Protein AF-A0A7S0NRE9-F1 (afdb_monomer)

Sequence (349 aa):
KKAPHNAVLKALRAEALAVCGRFQNARSLCEEGRIHDEARSCAAGAALWLYTYGRVQYDAGELTSAADKFGEALQRPNAPHQCKALLKLAQRLEAARSAGNSAFKRGDWEAAVAAYSRALAVDPNHGRFNALLYCNRAAANGRRDGYLDQALGDCNVAIGLDPTYAKAYLRRAELRLRAGKRNLALDDYALAQKHDPTGPVGAEAGKRLHEQSRPAGGYGYSGGAYHGGAGPRPAGRPGGGAPARKEHSHYDVLGLAASASVEDIKKAYRKLALRHHPDKNNGSDDAQQKFVQIQRAYDVLSDAAQRRTYDLQQRSASSSARSYSGFSDEDDLFAAFYQARAASRYRRW

Foldseek 3Di:
DPDLVQLLVLLVVLLVCLVVVNLVSSLVSLVVSDDPDPDLVNLLSNLSSLQSNLVSCVLVVVLVSSLVSLVVSVVTPPHDPCSVVSNVLSVLLVVLCVQLVVCVVVLNLVSNLVSLVSSCVSDVPSLQNQLVSLQSNLVSLVSDPPSLVVSLVSLVSSCVSPVLPLSSLQSNLVSCVVVVNLVSSLVSLVSSCVSCVPDPSNVVSVVVNVVSVDPPDDDDPDDDDDDDDDDDDDDDDDDDDDDDPPDQALCVLLVHDLPDDLVSLVVSLVVLCVVLPCVVVVNPPVSVVSNVSSVVSSVQCNDPVSSVVSVVVVVVVVVPVPDDDDDDDDPPPPVVPVVVPVPPPPDDD

Secondary structure (DSSP, 8-state):
---HHHHHHHHHHHHHHHHTT-HHHHHHHHHHT------GGGHHHHHHHHHHHHHHHHHHT-HHHHHHHHHHHHTSTT--THHHHHHHHHHHHHHHHHHHHHHHHTT-HHHHHHHHHHHHHH-TT-HHHHHHHHHHHHHHHHTSTT-HHHHHHHHHHHHHH-TT-HHHHHHHHHHHHHTT-HHHHHHHHHHHHHHSSSSHHHHHHHHHHHHTTS-S---------------PPPPP----PPPP--PPPHHHHHT--TT--HHHHHHHHHHHHHHH-GGGTTT-HHHHHHHHHHHHHHHHHHSHHHHHHHHHHHHHHHHGGG--------TTTTHHHHTTTTTS--S--

Solvent-accessible surface area (backbone atoms only — not comparable to full-atom values): 19333 Å² total; per-residue (Å²): 135,85,58,71,72,57,29,50,55,30,29,54,52,17,49,56,28,34,76,70,68,38,38,70,65,16,48,52,36,38,63,79,31,62,77,84,69,86,51,77,92,39,34,50,53,45,9,49,38,29,41,42,44,15,46,43,30,41,69,68,54,41,30,68,63,14,27,52,27,20,54,57,13,65,78,31,61,79,36,60,81,60,35,65,56,50,27,53,48,27,49,52,36,46,51,24,46,52,51,13,54,52,26,47,74,70,68,37,31,66,60,13,34,53,26,28,52,52,26,46,68,71,50,77,81,43,43,60,48,40,17,53,38,29,30,59,28,16,54,27,30,52,75,40,88,92,28,54,66,59,14,48,47,26,19,51,53,12,36,73,50,29,79,63,47,26,63,28,31,40,51,40,15,56,54,26,45,76,69,68,39,50,71,66,14,43,56,24,12,53,49,7,19,70,52,23,73,86,42,71,59,8,52,50,18,48,51,51,36,54,64,73,63,55,75,95,78,72,86,78,85,77,86,80,92,78,82,88,80,93,75,86,86,81,80,88,78,84,86,81,79,78,82,75,84,78,80,74,50,55,39,60,67,57,72,45,61,95,83,58,51,63,66,52,52,54,52,37,44,55,58,49,48,71,67,29,31,49,90,81,50,83,64,40,67,69,38,48,54,50,37,53,51,44,48,56,30,44,65,41,55,66,36,74,69,50,30,50,53,50,55,50,50,56,51,47,59,68,60,52,81,77,62,88,87,87,87,89,89,76,72,80,70,67,62,69,58,65,70,68,64,78,79,74,79,89,74,87,133

Radius of gyration: 28.25 Å; Cα contacts (8 Å, |Δi|>4): 391; chains: 1; bounding box: 68×64×85 Å

Organism: NCBI:txid127549

pLDDT: mean 77.81, std 22.07, range [24.67, 97.88]

Nearest PDB structures (foldseek):
  8fgw-assembly1_D  TM=5.176E-01  e=2.613E-03  Homo sapiens
  7kdt-assembly1_A  TM=3.761E-01  e=2.300E-03  Homo sapiens
  9g8o-assembly1_B  TM=2.550E-01  e=4.361E-03  Homo sapiens
  7qds-assembly1_B  TM=3.075E-01  e=2.206E-02  Homo sapiens
  7qdz-assembly1_B  TM=2.831E-01  e=1.380E-02  Homo sapiens

InterPro domains:
  IPR001623 DnaJ domain [PF00226] (250-311)
  IPR001623 DnaJ domain [PR00625] (251-269)
  IPR001623 DnaJ domain [PR00625] (269-284)
  IPR001623 DnaJ domain [PR00625] (286-306)
  IPR001623 DnaJ domain [PS50076] (249-314)
  IPR001623 DnaJ domain [SM00271] (248-306)
  IPR001623 DnaJ domain [cd06257] (250-303)
  IPR011990 Tetratricopeptide-like helical domain superfamily [G3DSA:1.25.40.10] (1-215)
  IPR011990 Tetratricopeptide-like helical domain superfamily [SSF48452] (93-200)
  IPR018253 DnaJ domain, conserved site [PS00636] (291-310)
  IPR019734 Tetratricopeptide repeat [PS50005] (93-126)
  IPR019734 Tetratricopeptide repeat [SM00028] (7-40)
  IPR019734 Tetratricopeptide repeat [SM00028] (93-126)
  IPR019734 Tetratricopeptide repeat [SM00028] (131-165)
  IPR019734 Tetratricopeptide repeat [SM00028] (166-199)
  IPR036869 Chaperone J-domain superfamily [G3DSA:1.10.287.110] (242-330)
  IPR036869 Chaperone J-domain superfamily [SSF46565] (246-310)
  IPR052758 Steroid receptor co-chaperone [PTHR44200] (2-319)

Structure (mmCIF, N/CA/C/O backbone):
data_AF-A0A7S0NRE9-F1
#
_entry.id   AF-A0A7S0NRE9-F1
#
loop_
_atom_site.group_PDB
_atom_site.id
_atom_site.type_symbol
_atom_site.label_atom_id
_atom_site.label_alt_id
_atom_site.label_comp_id
_atom_site.label_asym_id
_atom_site.label_entity_id
_atom_site.label_seq_id
_atom_site.pdbx_PDB_ins_code
_atom_site.Cartn_x
_atom_site.Cartn_y
_atom_site.Cartn_z
_atom_site.occupancy
_atom_site.B_iso_or_equiv
_atom_site.auth_seq_id
_atom_site.auth_comp_id
_atom_site.auth_asym_id
_atom_site.auth_atom_id
_atom_site.pdbx_PDB_model_num
ATOM 1 N N . LYS A 1 1 ? 38.801 -2.754 -13.582 1.00 41.34 1 LYS A N 1
ATOM 2 C CA . LYS A 1 1 ? 37.762 -3.198 -14.546 1.00 41.34 1 LYS A CA 1
ATOM 3 C C . LYS A 1 1 ? 36.937 -4.317 -13.903 1.00 41.34 1 LYS A C 1
ATOM 5 O O . LYS A 1 1 ? 37.372 -5.459 -13.924 1.00 41.34 1 LYS A O 1
ATOM 10 N N . LYS A 1 2 ? 35.816 -4.007 -13.234 1.00 46.44 2 LYS A N 1
ATOM 11 C CA . LYS A 1 2 ? 34.889 -5.045 -12.739 1.00 46.44 2 LYS A CA 1
ATOM 12 C C . LYS A 1 2 ? 34.083 -5.537 -13.944 1.00 46.44 2 LYS A C 1
ATOM 14 O O . LYS A 1 2 ? 33.462 -4.728 -14.620 1.00 46.44 2 LYS A O 1
ATOM 19 N N . ALA A 1 3 ? 34.192 -6.823 -14.264 1.00 48.41 3 ALA A N 1
ATOM 20 C CA . ALA A 1 3 ? 33.645 -7.395 -15.490 1.00 48.41 3 ALA A CA 1
ATOM 21 C C . ALA A 1 3 ? 32.104 -7.265 -15.568 1.00 48.41 3 ALA A C 1
ATOM 23 O O . ALA A 1 3 ? 31.435 -7.423 -14.541 1.00 48.41 3 ALA A O 1
ATOM 24 N N . PRO A 1 4 ? 31.528 -7.066 -16.771 1.00 53.44 4 PRO A N 1
ATOM 25 C CA . PRO A 1 4 ? 30.078 -6.943 -16.994 1.00 53.44 4 PRO A CA 1
ATOM 26 C C . PRO A 1 4 ? 29.261 -8.147 -16.498 1.00 53.44 4 PRO A C 1
ATOM 28 O O . PRO A 1 4 ? 28.093 -8.002 -16.143 1.00 53.44 4 PRO A O 1
ATOM 31 N N . HIS A 1 5 ? 29.892 -9.319 -16.377 1.00 56.19 5 HIS A N 1
ATOM 32 C CA . HIS A 1 5 ? 29.295 -10.533 -15.813 1.00 56.19 5 HIS A CA 1
ATOM 33 C C . HIS A 1 5 ? 28.809 -10.366 -14.361 1.00 56.19 5 HIS A C 1
ATOM 35 O O . HIS A 1 5 ? 27.844 -11.006 -13.953 1.00 56.19 5 HIS A O 1
ATOM 41 N N . ASN A 1 6 ? 29.450 -9.489 -13.581 1.00 70.62 6 ASN A N 1
ATOM 42 C CA . ASN A 1 6 ? 29.088 -9.248 -12.184 1.00 70.62 6 ASN A CA 1
ATOM 43 C C . ASN A 1 6 ? 27.766 -8.462 -12.073 1.00 70.62 6 ASN A C 1
ATOM 45 O O . ASN A 1 6 ? 26.938 -8.753 -11.216 1.00 70.62 6 ASN A O 1
ATOM 49 N N . ALA A 1 7 ? 27.519 -7.521 -12.988 1.00 67.62 7 ALA A N 1
ATOM 50 C CA . ALA A 1 7 ? 26.322 -6.682 -12.960 1.00 67.62 7 ALA A CA 1
ATOM 51 C C . ALA A 1 7 ? 25.042 -7.454 -13.318 1.00 67.62 7 ALA A C 1
ATOM 53 O O . ALA A 1 7 ? 24.022 -7.279 -12.658 1.00 67.62 7 ALA A O 1
ATOM 54 N N . VAL A 1 8 ? 25.101 -8.358 -14.303 1.00 70.75 8 VAL A N 1
ATOM 55 C CA . VAL A 1 8 ? 23.954 -9.210 -14.672 1.00 70.75 8 VAL A CA 1
ATOM 56 C C . VAL A 1 8 ? 23.597 -10.179 -13.540 1.00 70.75 8 VAL A C 1
ATOM 58 O O . VAL A 1 8 ? 22.426 -10.322 -13.199 1.00 70.75 8 VAL A O 1
ATOM 61 N N . LEU A 1 9 ? 24.593 -10.796 -12.894 1.00 76.69 9 LEU A N 1
ATOM 62 C CA . LEU A 1 9 ? 24.361 -11.666 -11.733 1.00 76.69 9 LEU A CA 1
ATOM 63 C C . LEU A 1 9 ? 23.753 -10.898 -10.551 1.00 76.69 9 LEU A C 1
ATOM 65 O O . LEU A 1 9 ? 22.844 -11.399 -9.888 1.00 76.69 9 LEU A O 1
ATOM 69 N N . LYS A 1 10 ? 24.216 -9.667 -10.304 1.00 79.25 10 LYS A N 1
ATOM 70 C CA . LYS A 1 10 ? 23.629 -8.781 -9.290 1.00 79.25 10 LYS A CA 1
ATOM 71 C C . LYS A 1 10 ? 22.190 -8.391 -9.624 1.00 79.25 10 LYS A C 1
ATOM 73 O O . LYS A 1 10 ? 21.358 -8.401 -8.724 1.00 79.25 10 LYS A O 1
ATOM 78 N N . ALA A 1 11 ? 21.890 -8.112 -10.891 1.00 75.94 11 ALA A N 1
ATOM 79 C CA . ALA A 1 11 ? 20.542 -7.806 -11.364 1.00 75.94 11 ALA A CA 1
ATOM 80 C C . ALA A 1 11 ? 19.573 -8.984 -11.155 1.00 75.94 11 ALA A C 1
ATOM 82 O O . ALA A 1 11 ? 18.502 -8.800 -10.583 1.00 75.94 11 ALA A O 1
ATOM 83 N N . LEU A 1 12 ? 19.978 -10.208 -11.516 1.00 79.62 12 LEU A N 1
ATOM 84 C CA . LEU A 1 12 ? 19.183 -11.421 -11.274 1.00 79.62 12 LEU A CA 1
ATOM 85 C C . LEU A 1 12 ? 18.969 -11.682 -9.776 1.00 79.62 12 LEU A C 1
ATOM 87 O O . LEU A 1 12 ? 17.873 -12.037 -9.345 1.00 79.62 12 LEU A O 1
ATOM 91 N N . ARG A 1 13 ? 20.004 -11.466 -8.955 1.00 85.50 13 ARG A N 1
ATOM 92 C CA . ARG A 1 13 ? 19.887 -11.577 -7.495 1.00 85.50 13 ARG A CA 1
ATOM 93 C C . ARG A 1 13 ? 18.941 -10.521 -6.916 1.00 85.50 13 ARG A C 1
ATOM 95 O O . ARG A 1 13 ? 18.185 -10.832 -5.999 1.00 85.50 13 ARG A O 1
ATOM 102 N N . ALA A 1 14 ? 18.980 -9.295 -7.434 1.00 84.31 14 ALA A N 1
ATOM 103 C CA . ALA A 1 14 ? 18.071 -8.229 -7.030 1.00 84.31 14 ALA A CA 1
ATOM 104 C C . ALA A 1 14 ? 16.618 -8.559 -7.401 1.00 84.31 14 ALA A C 1
ATOM 106 O O . ALA A 1 14 ? 15.728 -8.376 -6.575 1.00 84.31 14 ALA A O 1
ATOM 107 N N . GLU A 1 15 ? 16.382 -9.125 -8.586 1.00 82.69 15 GLU A N 1
ATOM 108 C CA . GLU A 1 15 ? 15.055 -9.594 -8.994 1.00 82.69 15 GLU A CA 1
ATOM 109 C C . GLU A 1 15 ? 14.526 -10.685 -8.054 1.00 82.69 15 GLU A C 1
ATOM 111 O O . GLU A 1 15 ? 13.410 -10.571 -7.549 1.00 82.69 15 GLU A O 1
ATOM 116 N N . ALA A 1 16 ? 15.344 -11.692 -7.729 1.00 84.56 16 ALA A N 1
ATOM 117 C CA . ALA A 1 16 ? 14.961 -12.731 -6.774 1.00 84.56 16 ALA A CA 1
ATOM 118 C C . ALA A 1 16 ? 14.604 -12.148 -5.392 1.00 84.56 16 ALA A C 1
ATOM 120 O O . ALA A 1 16 ? 13.624 -12.553 -4.771 1.00 84.56 16 ALA A O 1
ATOM 121 N N . LEU A 1 17 ? 15.361 -11.154 -4.918 1.00 87.00 17 LEU A N 1
ATOM 122 C CA . LEU A 1 17 ? 15.070 -10.475 -3.653 1.00 87.00 17 LEU A CA 1
ATOM 123 C C . LEU A 1 17 ? 13.785 -9.645 -3.703 1.00 87.00 17 LEU A C 1
ATOM 125 O O . LEU A 1 17 ? 13.064 -9.616 -2.705 1.00 87.00 17 LEU A O 1
ATOM 129 N N . ALA A 1 18 ? 13.487 -8.997 -4.830 1.00 82.25 18 ALA A N 1
ATOM 130 C CA . ALA A 1 18 ? 12.241 -8.259 -5.017 1.00 82.25 18 ALA A CA 1
ATOM 131 C C . ALA A 1 18 ? 11.024 -9.192 -5.011 1.00 82.25 18 ALA A C 1
ATOM 133 O O . ALA A 1 18 ? 10.045 -8.892 -4.332 1.00 82.25 18 ALA A O 1
ATOM 134 N N . VAL A 1 19 ? 11.121 -10.365 -5.650 1.00 80.88 19 VAL A N 1
ATOM 135 C CA . VAL A 1 19 ? 10.082 -11.411 -5.575 1.00 80.88 19 VAL A CA 1
ATOM 136 C C . VAL A 1 19 ? 9.861 -11.872 -4.129 1.00 80.88 19 VAL A C 1
ATOM 138 O O . VAL A 1 19 ? 8.726 -12.095 -3.719 1.00 80.88 19 VAL A O 1
ATOM 141 N N . CYS A 1 20 ? 10.919 -11.945 -3.319 1.00 84.25 20 CYS A N 1
ATOM 142 C CA . CYS A 1 20 ? 10.821 -12.241 -1.886 1.00 84.25 20 CYS A CA 1
ATOM 143 C C . CYS A 1 20 ? 10.381 -11.043 -1.014 1.00 84.25 20 CYS A C 1
ATOM 145 O O . CYS A 1 20 ? 10.466 -11.128 0.211 1.00 84.25 20 CYS A O 1
ATOM 147 N N . GLY A 1 21 ? 9.989 -9.905 -1.597 1.00 79.50 21 GLY A N 1
ATOM 148 C CA . GLY A 1 21 ? 9.575 -8.703 -0.863 1.00 79.50 21 GLY A CA 1
ATOM 149 C C . GLY A 1 21 ? 10.714 -7.929 -0.180 1.00 79.50 21 GLY A C 1
ATOM 150 O O . GLY A 1 21 ? 10.471 -6.968 0.553 1.00 79.50 21 GLY A O 1
ATOM 151 N N . ARG A 1 22 ? 11.980 -8.300 -0.414 1.00 85.81 22 ARG A N 1
ATOM 152 C CA . ARG A 1 22 ? 13.174 -7.681 0.195 1.00 85.81 22 ARG A CA 1
ATOM 153 C C . ARG A 1 22 ? 13.704 -6.527 -0.659 1.00 85.81 22 ARG A C 1
ATOM 155 O O . ARG A 1 22 ? 14.860 -6.524 -1.081 1.00 85.81 22 ARG A O 1
ATOM 162 N N . PHE A 1 23 ? 12.860 -5.526 -0.894 1.00 83.31 23 PHE A N 1
ATOM 163 C CA . PHE A 1 23 ? 13.132 -4.436 -1.841 1.00 83.31 23 PHE A CA 1
ATOM 164 C C . PHE A 1 23 ? 14.347 -3.575 -1.488 1.00 83.31 23 PHE A C 1
ATOM 166 O O . PHE A 1 23 ? 15.078 -3.175 -2.385 1.00 83.31 23 PHE A O 1
ATOM 173 N N . GLN A 1 24 ? 14.606 -3.321 -0.201 1.00 85.06 24 GLN A N 1
ATOM 174 C CA . GLN A 1 24 ? 15.778 -2.540 0.222 1.00 85.06 24 GLN A CA 1
ATOM 175 C C . GLN A 1 24 ? 17.091 -3.239 -0.160 1.00 85.06 24 GLN A C 1
ATOM 177 O O . GLN A 1 24 ? 17.992 -2.618 -0.715 1.00 85.06 24 GLN A O 1
ATOM 182 N N . ASN A 1 25 ? 17.158 -4.557 0.041 1.00 85.81 25 ASN A N 1
ATOM 183 C CA . ASN A 1 25 ? 18.322 -5.359 -0.339 1.00 85.81 25 ASN A CA 1
ATOM 184 C C . ASN A 1 25 ? 18.436 -5.511 -1.862 1.00 85.81 25 ASN A C 1
ATOM 186 O O . ASN A 1 25 ? 19.536 -5.541 -2.406 1.00 85.81 25 ASN A O 1
ATOM 190 N N . ALA A 1 26 ? 17.302 -5.623 -2.560 1.00 86.06 26 ALA A N 1
ATOM 191 C CA . ALA A 1 26 ? 17.281 -5.633 -4.019 1.00 86.06 26 ALA A CA 1
ATOM 192 C C . ALA A 1 26 ? 17.816 -4.308 -4.585 1.00 86.06 26 ALA A C 1
ATOM 194 O O . ALA A 1 26 ? 18.659 -4.307 -5.480 1.00 86.06 26 ALA A O 1
ATOM 195 N N . ARG A 1 27 ? 17.382 -3.180 -4.012 1.00 86.44 27 ARG A N 1
ATOM 196 C CA . ARG A 1 27 ? 17.816 -1.837 -4.396 1.00 86.44 27 ARG A CA 1
ATOM 197 C C . ARG A 1 27 ? 19.308 -1.632 -4.170 1.00 86.44 27 ARG A C 1
ATOM 199 O O . ARG A 1 27 ? 19.987 -1.213 -5.104 1.00 86.44 27 ARG A O 1
ATOM 206 N N . SER A 1 28 ? 19.822 -1.953 -2.982 1.00 86.38 28 SER A N 1
ATOM 207 C CA . SER A 1 28 ? 21.252 -1.794 -2.692 1.00 86.38 28 SER A CA 1
ATOM 208 C C . SER A 1 28 ? 22.114 -2.605 -3.664 1.00 86.38 28 SER A C 1
ATOM 210 O O . SER A 1 28 ? 23.089 -2.090 -4.205 1.00 86.38 28 SER A O 1
ATOM 212 N N . LEU A 1 29 ? 21.702 -3.831 -4.003 1.00 83.50 29 LEU A N 1
ATOM 213 C CA . LEU A 1 29 ? 22.390 -4.645 -5.007 1.00 83.50 29 LEU A CA 1
ATOM 214 C C . LEU A 1 29 ? 22.324 -4.057 -6.420 1.00 83.50 29 LEU A C 1
ATOM 216 O O . LEU A 1 29 ? 23.315 -4.139 -7.152 1.00 83.50 29 LEU A O 1
ATOM 220 N N . CYS A 1 30 ? 21.194 -3.461 -6.814 1.00 83.06 30 CYS A N 1
ATOM 221 C CA . CYS A 1 30 ? 21.094 -2.727 -8.075 1.00 83.06 30 CYS A CA 1
ATOM 222 C C . CYS A 1 30 ? 22.054 -1.529 -8.096 1.00 83.06 30 CYS A C 1
ATOM 224 O O . CYS A 1 30 ? 22.752 -1.337 -9.092 1.00 83.06 30 CYS A O 1
ATOM 226 N N . GLU A 1 31 ? 22.139 -0.763 -7.008 1.00 83.94 31 GLU A N 1
ATOM 227 C CA . GLU A 1 31 ? 23.024 0.403 -6.886 1.00 83.94 31 GLU A CA 1
ATOM 228 C C . GLU A 1 31 ? 24.510 0.004 -6.910 1.00 83.94 31 GLU A C 1
ATOM 230 O O . GLU A 1 31 ? 25.295 0.584 -7.660 1.00 83.94 31 GLU A O 1
ATOM 235 N N . GLU A 1 32 ? 24.899 -1.054 -6.196 1.00 79.06 32 GLU A N 1
ATOM 236 C CA . GLU A 1 32 ? 26.257 -1.612 -6.243 1.00 79.06 32 GLU A CA 1
ATOM 237 C C . GLU A 1 32 ? 26.620 -2.266 -7.588 1.00 79.06 32 GLU A C 1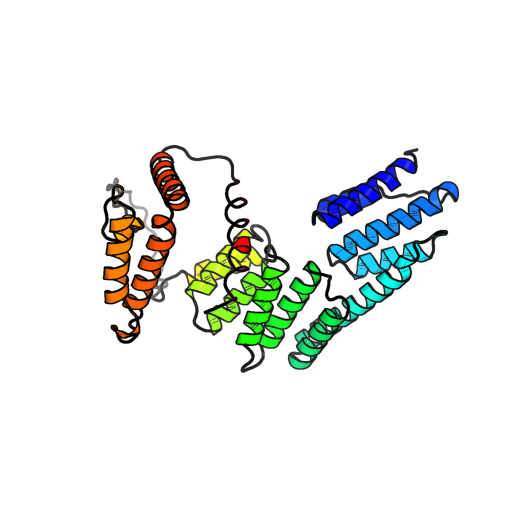
ATOM 239 O O . GLU A 1 32 ? 27.794 -2.541 -7.870 1.00 79.06 32 GLU A O 1
ATOM 244 N N . GLY A 1 33 ? 25.607 -2.651 -8.361 1.00 73.25 33 GLY A N 1
ATOM 245 C CA . GLY A 1 33 ? 25.726 -3.262 -9.681 1.00 73.25 33 GLY A CA 1
ATOM 246 C C . GLY A 1 33 ? 25.726 -2.250 -10.823 1.00 73.25 33 GLY A C 1
ATOM 247 O O . GLY A 1 33 ? 25.727 -2.671 -11.979 1.00 73.25 33 GLY A O 1
ATOM 248 N N . ARG A 1 34 ? 25.711 -0.943 -10.521 1.00 76.31 34 ARG A N 1
ATOM 249 C CA . ARG A 1 34 ? 25.613 0.127 -11.516 1.00 76.31 34 ARG A CA 1
ATOM 250 C C . ARG A 1 34 ? 26.702 0.007 -12.581 1.00 76.31 34 ARG A C 1
ATOM 252 O O . ARG A 1 34 ? 27.899 0.030 -12.295 1.00 76.31 34 ARG A O 1
ATOM 259 N N . ILE A 1 35 ? 26.265 -0.086 -13.832 1.00 68.19 35 ILE A N 1
ATOM 260 C CA . ILE A 1 35 ? 27.150 -0.119 -14.995 1.00 68.19 35 ILE A CA 1
ATOM 261 C C . ILE A 1 35 ? 27.389 1.325 -15.437 1.00 68.19 35 ILE A C 1
ATOM 263 O O . ILE A 1 35 ? 26.465 2.000 -15.882 1.00 68.19 35 ILE A O 1
ATOM 267 N N . HIS A 1 36 ? 28.624 1.803 -15.270 1.00 62.25 36 HIS A N 1
ATOM 268 C CA . HIS A 1 36 ? 29.036 3.158 -15.653 1.00 62.25 36 HIS A CA 1
ATOM 269 C C . HIS A 1 36 ? 29.546 3.256 -17.100 1.00 62.25 36 HIS A C 1
ATOM 271 O O . HIS A 1 36 ? 29.556 4.347 -17.657 1.00 62.25 36 HIS A O 1
ATOM 277 N N . ASP A 1 37 ? 29.962 2.138 -17.706 1.00 54.12 37 ASP A N 1
ATOM 278 C CA . ASP A 1 37 ? 30.611 2.133 -19.021 1.00 54.12 37 ASP A CA 1
ATOM 279 C C . ASP A 1 37 ? 29.608 2.060 -20.182 1.00 54.12 37 ASP A C 1
ATOM 281 O O . ASP A 1 37 ? 28.804 1.131 -20.286 1.00 54.12 37 ASP A O 1
ATOM 285 N N . GLU A 1 38 ? 29.733 3.009 -21.111 1.00 52.00 38 GLU A N 1
ATOM 286 C CA . GLU A 1 38 ? 28.943 3.131 -22.347 1.00 52.00 38 GLU A CA 1
ATOM 287 C C . GLU A 1 38 ? 29.454 2.250 -23.502 1.00 52.00 38 GLU A C 1
ATOM 289 O O . GLU A 1 38 ? 28.961 2.332 -24.629 1.00 52.00 38 GLU A O 1
ATOM 294 N N . ALA A 1 39 ? 30.445 1.390 -23.250 1.00 53.44 39 ALA A N 1
ATOM 295 C CA . ALA A 1 39 ? 31.000 0.513 -24.272 1.00 53.44 39 ALA A CA 1
ATOM 296 C C . ALA A 1 39 ? 29.910 -0.400 -24.872 1.00 53.44 39 ALA A C 1
ATOM 298 O O . ALA A 1 39 ? 29.155 -1.052 -24.146 1.00 53.44 39 ALA A O 1
ATOM 299 N N . ARG A 1 40 ? 29.861 -0.505 -26.212 1.00 52.84 40 ARG A N 1
ATOM 300 C CA . ARG A 1 40 ? 28.877 -1.334 -26.946 1.00 52.84 40 ARG A CA 1
ATOM 301 C C . ARG A 1 40 ? 28.821 -2.791 -26.462 1.00 52.84 40 ARG A C 1
ATOM 303 O O . ARG A 1 40 ? 27.749 -3.386 -26.492 1.00 52.84 40 ARG A O 1
ATOM 310 N N . SER A 1 41 ? 29.932 -3.347 -25.971 1.00 53.28 41 SER A N 1
ATOM 311 C CA . SER A 1 41 ? 30.008 -4.710 -25.417 1.00 53.28 41 SER A CA 1
ATOM 312 C C . SER A 1 41 ? 29.230 -4.900 -24.106 1.00 53.28 41 SER A C 1
ATOM 314 O O . SER A 1 41 ? 28.863 -6.023 -23.775 1.00 53.28 41 SER A O 1
ATOM 316 N N . CYS A 1 42 ? 28.926 -3.818 -23.385 1.00 63.88 42 CYS A N 1
ATOM 317 C CA . CYS A 1 42 ? 28.141 -3.822 -22.149 1.00 63.88 42 CYS A CA 1
ATOM 318 C C . CYS A 1 42 ? 26.698 -3.332 -22.353 1.00 63.88 42 CYS A C 1
ATOM 320 O O . CYS A 1 42 ? 25.912 -3.349 -21.406 1.00 63.88 42 CYS A O 1
ATOM 322 N N . ALA A 1 43 ? 26.322 -2.909 -23.565 1.00 66.69 43 ALA A N 1
ATOM 323 C CA . ALA A 1 43 ? 25.060 -2.210 -23.805 1.00 66.69 43 ALA A CA 1
ATOM 324 C C . ALA A 1 43 ? 23.817 -3.073 -23.509 1.00 66.69 43 ALA A C 1
ATOM 326 O O . ALA A 1 43 ? 22.864 -2.582 -22.907 1.00 66.69 43 ALA A O 1
ATOM 327 N N . ALA A 1 44 ? 23.858 -4.371 -23.837 1.00 69.50 44 ALA A N 1
ATOM 328 C CA . ALA A 1 44 ? 22.785 -5.311 -23.496 1.00 69.50 44 ALA A CA 1
ATOM 329 C C . ALA A 1 44 ? 22.681 -5.555 -21.975 1.00 69.50 44 ALA A C 1
ATOM 331 O O . ALA A 1 44 ? 21.585 -5.609 -21.422 1.00 69.50 44 ALA A O 1
ATOM 332 N N . GLY A 1 45 ? 23.822 -5.636 -21.279 1.00 77.19 45 GLY A N 1
ATOM 333 C CA . GLY A 1 45 ? 23.864 -5.758 -19.819 1.00 77.19 45 GLY A CA 1
ATOM 334 C C . GLY A 1 45 ? 23.336 -4.509 -19.109 1.00 77.19 45 GLY A C 1
ATOM 335 O O . GLY A 1 45 ? 22.640 -4.623 -18.104 1.00 77.19 45 GLY A O 1
ATOM 336 N N . ALA A 1 46 ? 23.601 -3.322 -19.663 1.00 80.75 46 ALA A N 1
ATOM 337 C CA . ALA A 1 46 ? 23.082 -2.054 -19.154 1.00 80.75 46 ALA A CA 1
ATOM 338 C C . ALA A 1 46 ? 21.562 -1.931 -19.331 1.00 80.75 46 ALA A C 1
ATOM 340 O O . ALA A 1 46 ? 20.879 -1.506 -18.401 1.00 80.75 46 ALA A O 1
ATOM 341 N N . ALA A 1 47 ? 21.021 -2.346 -20.483 1.00 84.75 47 ALA A N 1
ATOM 342 C CA . ALA A 1 47 ? 19.578 -2.362 -20.726 1.00 84.75 47 ALA A CA 1
ATOM 343 C C . ALA A 1 47 ? 18.843 -3.301 -19.754 1.00 84.75 47 ALA A C 1
ATOM 345 O O . ALA A 1 47 ? 17.823 -2.926 -19.173 1.00 84.75 47 ALA A O 1
ATOM 346 N N . LEU A 1 48 ? 19.392 -4.501 -19.531 1.00 83.69 48 LEU A N 1
ATOM 347 C CA . LEU A 1 48 ? 18.849 -5.463 -18.574 1.00 83.69 48 LEU A CA 1
ATOM 348 C C . LEU A 1 48 ? 18.946 -4.949 -17.132 1.00 83.69 48 LEU A C 1
ATOM 350 O O . LEU A 1 48 ? 17.970 -5.035 -16.391 1.00 83.69 48 LEU A O 1
ATOM 354 N N . TRP A 1 49 ? 20.081 -4.365 -16.739 1.00 86.00 49 TRP A N 1
ATOM 355 C CA . TRP A 1 49 ? 20.234 -3.756 -15.417 1.00 86.00 49 TRP A CA 1
ATOM 356 C C . TRP A 1 49 ? 19.201 -2.643 -15.188 1.00 86.00 49 TRP A C 1
ATOM 358 O O . TRP A 1 49 ? 18.491 -2.684 -14.186 1.00 86.00 49 TRP A O 1
ATOM 368 N N . LEU A 1 50 ? 19.033 -1.711 -16.136 1.00 89.06 50 LEU A N 1
ATOM 369 C CA . LEU A 1 50 ? 18.021 -0.647 -16.052 1.00 89.06 50 LEU A CA 1
ATOM 370 C C . LEU A 1 50 ? 16.603 -1.212 -15.918 1.00 89.06 50 LEU A C 1
ATOM 372 O O . LEU A 1 50 ? 15.836 -0.746 -15.080 1.00 89.06 50 LEU A O 1
ATOM 376 N N . TYR A 1 51 ? 16.267 -2.243 -16.698 1.00 90.00 51 TYR A N 1
ATOM 377 C CA . TYR A 1 51 ? 14.979 -2.929 -16.602 1.00 90.00 51 TYR A CA 1
ATOM 378 C C . TYR A 1 51 ? 14.761 -3.565 -15.226 1.00 90.00 51 TYR A C 1
ATOM 380 O O . TYR A 1 51 ? 13.731 -3.329 -14.597 1.00 90.00 51 TYR A O 1
ATOM 388 N N . THR A 1 52 ? 15.727 -4.348 -14.738 1.00 88.06 52 THR A N 1
ATOM 389 C CA . THR A 1 52 ? 15.623 -4.995 -13.421 1.00 88.06 52 THR A CA 1
ATOM 390 C C . THR A 1 52 ? 15.529 -3.967 -12.303 1.00 88.06 52 THR A C 1
ATOM 392 O O . THR A 1 52 ? 14.686 -4.107 -11.424 1.00 88.06 52 THR A O 1
ATOM 395 N N . TYR A 1 53 ? 16.307 -2.884 -12.369 1.00 89.12 53 TYR A N 1
ATOM 396 C CA . TYR A 1 53 ? 16.249 -1.834 -11.365 1.00 89.12 53 TYR A CA 1
ATOM 397 C C . TYR A 1 53 ? 14.907 -1.089 -11.404 1.00 89.12 53 TYR A C 1
ATOM 399 O O . TYR A 1 53 ? 14.275 -0.899 -10.364 1.00 89.12 53 TYR A O 1
ATOM 407 N N . GLY A 1 54 ? 14.416 -0.755 -12.601 1.00 92.00 54 GLY A N 1
ATOM 408 C CA . GLY A 1 54 ? 13.086 -0.178 -12.781 1.00 92.00 54 GLY A CA 1
ATOM 409 C C . GLY A 1 54 ? 11.981 -1.078 -12.226 1.00 92.00 54 GLY A C 1
ATOM 410 O O . GLY A 1 54 ? 11.061 -0.582 -11.584 1.00 92.00 54 GLY A O 1
ATOM 411 N N . ARG A 1 55 ? 12.091 -2.405 -12.381 1.00 91.31 55 ARG A N 1
ATOM 412 C CA . ARG A 1 55 ? 11.150 -3.366 -11.780 1.00 91.31 55 ARG A CA 1
ATOM 413 C C . ARG A 1 55 ? 11.210 -3.392 -10.262 1.00 91.31 55 ARG A C 1
ATOM 415 O O . ARG A 1 55 ? 10.168 -3.291 -9.631 1.00 91.31 55 ARG A O 1
ATOM 422 N N . VAL A 1 56 ? 12.404 -3.448 -9.675 1.00 90.25 56 VAL A N 1
ATOM 423 C CA . VAL A 1 56 ? 12.570 -3.388 -8.212 1.00 90.25 56 VAL A CA 1
ATOM 424 C C . VAL A 1 56 ? 11.919 -2.120 -7.646 1.00 90.25 56 VAL A C 1
ATOM 426 O O . VAL A 1 56 ? 11.217 -2.183 -6.639 1.00 90.25 56 VAL A O 1
ATOM 429 N N . GLN A 1 57 ? 12.111 -0.975 -8.308 1.00 90.69 57 GLN A N 1
ATOM 430 C CA . GLN A 1 57 ? 11.487 0.294 -7.921 1.00 90.69 57 GLN A CA 1
ATOM 431 C C . GLN A 1 57 ? 9.968 0.282 -8.126 1.00 90.69 57 GLN A C 1
ATOM 433 O O . GLN A 1 57 ? 9.227 0.765 -7.270 1.00 90.69 57 GLN A O 1
ATOM 438 N N . TYR A 1 58 ? 9.496 -0.299 -9.229 1.00 91.81 58 TYR A N 1
ATOM 439 C CA . TYR A 1 58 ? 8.074 -0.451 -9.512 1.00 91.81 58 TYR A CA 1
ATOM 440 C C . TYR A 1 58 ? 7.379 -1.278 -8.428 1.00 91.81 58 TYR A C 1
ATOM 442 O O . TYR A 1 58 ? 6.376 -0.831 -7.870 1.00 91.81 58 TYR A O 1
ATOM 450 N N . ASP A 1 59 ? 7.947 -2.428 -8.067 1.00 88.00 59 ASP A N 1
ATOM 451 C CA . ASP A 1 59 ? 7.409 -3.329 -7.046 1.00 88.00 59 ASP A CA 1
ATOM 452 C C . ASP A 1 59 ? 7.488 -2.705 -5.638 1.00 88.00 59 ASP A C 1
ATOM 454 O O . ASP A 1 59 ? 6.608 -2.915 -4.801 1.00 88.00 59 ASP A O 1
ATOM 458 N N . ALA A 1 60 ? 8.489 -1.852 -5.388 1.00 85.19 60 ALA A N 1
ATOM 459 C CA . ALA A 1 60 ? 8.574 -1.035 -4.177 1.00 85.19 60 ALA A CA 1
ATOM 460 C C . ALA A 1 60 ? 7.538 0.113 -4.128 1.00 85.19 60 ALA A C 1
ATOM 462 O O . ALA A 1 60 ? 7.335 0.706 -3.068 1.00 85.19 60 ALA A O 1
ATOM 463 N N . GLY A 1 61 ? 6.866 0.423 -5.244 1.00 87.12 61 GLY A N 1
ATOM 464 C CA . GLY A 1 61 ? 5.880 1.503 -5.361 1.00 87.12 61 GLY A CA 1
ATOM 465 C C . GLY A 1 61 ? 6.463 2.879 -5.721 1.00 87.12 61 GLY A C 1
ATOM 466 O O . GLY A 1 61 ? 5.757 3.889 -5.637 1.00 87.12 61 GLY A O 1
ATOM 467 N N . GLU A 1 62 ? 7.731 2.935 -6.136 1.00 89.50 62 GLU A N 1
ATOM 468 C CA . GLU A 1 62 ? 8.452 4.138 -6.579 1.00 89.50 62 GLU A CA 1
ATOM 469 C C . GLU A 1 62 ? 8.265 4.365 -8.088 1.00 89.50 62 GLU A C 1
ATOM 471 O O . GLU A 1 62 ? 9.186 4.242 -8.896 1.00 89.50 62 GLU A O 1
ATOM 476 N N . LEU A 1 63 ? 7.030 4.674 -8.485 1.00 91.50 63 LEU A N 1
ATOM 477 C CA . LEU A 1 63 ? 6.606 4.653 -9.889 1.00 91.50 63 LEU A CA 1
ATOM 478 C C . LEU A 1 63 ? 7.323 5.658 -10.795 1.00 91.50 63 LEU A C 1
ATOM 480 O O . LEU A 1 63 ? 7.560 5.355 -11.963 1.00 91.50 63 LEU A O 1
ATOM 484 N N . THR A 1 64 ? 7.663 6.840 -10.283 1.00 93.06 64 THR A N 1
ATOM 485 C CA . THR A 1 64 ? 8.371 7.876 -11.050 1.00 93.06 64 THR A CA 1
ATOM 486 C C . THR A 1 64 ? 9.786 7.425 -11.394 1.00 93.06 64 THR A C 1
ATOM 488 O O . THR A 1 64 ? 10.147 7.375 -12.565 1.00 93.06 64 THR A O 1
ATOM 491 N N . SER A 1 65 ? 10.550 6.988 -10.390 1.00 92.25 65 SER A N 1
ATOM 492 C CA . SER A 1 65 ? 11.902 6.461 -10.583 1.00 92.25 65 SER A CA 1
ATOM 493 C C . SER A 1 65 ? 11.909 5.220 -11.476 1.00 92.25 65 SER A C 1
ATOM 495 O O . SER A 1 65 ? 12.754 5.112 -12.365 1.00 92.25 65 SER A O 1
ATOM 497 N N . ALA A 1 66 ? 10.923 4.333 -11.307 1.00 93.62 66 ALA A N 1
ATOM 498 C CA . ALA A 1 66 ? 10.748 3.174 -12.174 1.00 93.62 66 ALA A CA 1
ATOM 499 C C . ALA A 1 66 ? 10.514 3.579 -13.640 1.00 93.62 66 ALA A C 1
ATOM 501 O O . ALA A 1 66 ? 11.154 3.036 -14.542 1.00 93.62 66 ALA A O 1
ATOM 502 N N . ALA A 1 67 ? 9.631 4.555 -13.885 1.00 95.00 67 ALA A N 1
ATOM 503 C CA . ALA A 1 67 ? 9.360 5.076 -15.221 1.00 95.00 67 ALA A CA 1
ATOM 504 C C . ALA A 1 67 ? 10.620 5.671 -15.868 1.00 95.00 67 ALA A C 1
ATOM 506 O O . ALA A 1 67 ? 10.903 5.366 -17.027 1.00 95.00 67 ALA A O 1
ATOM 507 N N . ASP A 1 68 ? 11.419 6.432 -15.118 1.00 94.00 68 ASP A N 1
ATOM 508 C CA . ASP A 1 68 ? 12.685 6.974 -15.620 1.00 94.00 68 ASP A CA 1
ATOM 509 C C . ASP A 1 68 ? 13.629 5.847 -16.061 1.00 94.00 68 ASP A C 1
ATOM 511 O O . ASP A 1 68 ? 14.154 5.870 -17.174 1.00 94.00 68 ASP A O 1
ATOM 515 N N . LYS A 1 69 ? 13.779 4.798 -15.239 1.00 92.69 69 LYS A N 1
ATOM 516 C CA . LYS A 1 69 ? 14.641 3.648 -15.561 1.00 92.69 69 LYS A CA 1
ATOM 517 C C . LYS A 1 69 ? 14.154 2.867 -16.777 1.00 92.69 69 LYS A C 1
ATOM 519 O O . LYS A 1 69 ? 14.970 2.485 -17.614 1.00 92.69 69 LYS A O 1
ATOM 524 N N . PHE A 1 70 ? 12.844 2.661 -16.925 1.00 94.75 70 PHE A N 1
ATOM 525 C CA . PHE A 1 70 ? 12.293 2.035 -18.130 1.00 94.75 70 PHE A CA 1
ATOM 526 C C . PHE A 1 70 ? 12.481 2.912 -19.373 1.00 94.75 70 PHE A C 1
ATOM 528 O O . PHE A 1 70 ? 12.773 2.386 -20.447 1.00 94.75 70 PHE A O 1
ATOM 535 N N . GLY A 1 71 ? 12.355 4.234 -19.234 1.00 93.81 71 GLY A N 1
ATOM 536 C CA . GLY A 1 71 ? 12.636 5.196 -20.298 1.00 93.81 71 GLY A CA 1
ATOM 537 C C . GLY A 1 71 ? 14.095 5.142 -20.750 1.00 93.81 71 GLY A C 1
ATOM 538 O O . GLY A 1 71 ? 14.359 5.002 -21.942 1.00 93.81 71 GLY A O 1
ATOM 539 N N . GLU A 1 72 ? 15.034 5.163 -19.801 1.00 91.31 72 GLU A N 1
ATOM 540 C CA . GLU A 1 72 ? 16.468 4.994 -20.063 1.00 91.31 72 GLU A CA 1
ATOM 541 C C . GLU A 1 72 ? 16.766 3.640 -20.728 1.00 91.31 72 GLU A C 1
ATOM 543 O O . GLU A 1 72 ? 17.554 3.578 -21.672 1.00 91.31 72 GLU A O 1
ATOM 548 N N . ALA A 1 73 ? 16.119 2.557 -20.278 1.00 90.50 73 ALA A N 1
ATOM 549 C CA . ALA A 1 73 ? 16.306 1.222 -20.844 1.00 90.50 73 ALA A CA 1
ATOM 550 C C . ALA A 1 73 ? 15.900 1.161 -22.322 1.00 90.50 73 ALA A C 1
ATOM 552 O O . ALA A 1 73 ? 16.596 0.533 -23.113 1.00 90.50 73 ALA A O 1
ATOM 553 N N . LEU A 1 74 ? 14.809 1.834 -22.709 1.00 92.31 74 LEU A N 1
ATOM 554 C CA . LEU A 1 74 ? 14.311 1.861 -24.091 1.00 92.31 74 LEU A CA 1
ATOM 555 C C . LEU A 1 74 ? 15.244 2.582 -25.071 1.00 92.31 74 LEU A C 1
ATOM 557 O O . LEU A 1 74 ? 15.168 2.320 -26.268 1.00 92.31 74 LEU A O 1
ATOM 561 N N . GLN A 1 75 ? 16.119 3.464 -24.580 1.00 89.88 75 GLN A N 1
ATOM 562 C CA . GLN A 1 75 ? 17.137 4.124 -25.405 1.00 89.88 75 GLN A CA 1
ATOM 563 C C . GLN A 1 75 ? 18.355 3.225 -25.669 1.00 89.88 75 GLN A C 1
ATOM 565 O O . GLN A 1 75 ? 19.220 3.566 -26.476 1.00 89.88 75 GLN A O 1
ATOM 570 N N . ARG A 1 76 ? 18.464 2.081 -24.979 1.00 86.56 76 ARG A N 1
ATOM 571 C CA . ARG A 1 76 ? 19.587 1.148 -25.118 1.00 86.56 76 ARG A CA 1
ATOM 572 C C . ARG A 1 76 ? 19.265 0.052 -26.145 1.00 86.56 76 ARG A C 1
ATOM 574 O O . ARG A 1 76 ? 18.122 -0.396 -26.241 1.00 86.56 76 ARG A O 1
ATOM 581 N N . PRO A 1 77 ? 20.267 -0.433 -26.899 1.00 83.75 77 PRO A N 1
ATOM 582 C CA . PRO A 1 77 ? 20.077 -1.573 -27.789 1.00 83.75 77 PRO A CA 1
ATOM 583 C C . PRO A 1 77 ? 19.725 -2.832 -26.984 1.00 83.75 77 PRO A C 1
ATOM 585 O O . PRO A 1 77 ? 20.229 -3.030 -25.879 1.00 83.75 77 PRO A O 1
ATOM 588 N N . ASN A 1 78 ? 18.883 -3.695 -27.559 1.00 83.44 78 ASN A N 1
ATOM 589 C CA . ASN A 1 78 ? 18.378 -4.924 -26.928 1.00 83.44 78 ASN A CA 1
ATOM 590 C C . ASN A 1 78 ? 17.576 -4.689 -25.633 1.00 83.44 78 ASN A C 1
ATOM 592 O O . ASN A 1 78 ? 17.593 -5.525 -24.728 1.00 83.44 78 ASN A O 1
ATOM 596 N N . ALA A 1 79 ? 16.864 -3.562 -25.539 1.00 86.62 79 ALA A N 1
ATOM 597 C CA . ALA A 1 79 ? 15.929 -3.312 -24.449 1.00 86.62 79 ALA A CA 1
ATOM 598 C C . ALA A 1 79 ? 14.870 -4.430 -24.353 1.00 86.62 79 ALA A C 1
ATOM 600 O O . ALA A 1 79 ? 14.278 -4.796 -25.375 1.00 86.62 79 ALA A O 1
ATOM 601 N N . PRO A 1 80 ? 14.577 -4.950 -23.146 1.00 87.56 80 PRO A N 1
ATOM 602 C CA . PRO A 1 80 ? 13.487 -5.899 -22.959 1.00 87.56 80 PRO A CA 1
ATOM 603 C C . PRO A 1 80 ? 12.158 -5.348 -23.493 1.00 87.56 80 PRO A C 1
ATOM 605 O O . PRO A 1 80 ? 11.783 -4.207 -23.214 1.00 87.56 80 PRO A O 1
ATOM 608 N N . HIS A 1 81 ? 11.412 -6.167 -24.239 1.00 89.19 81 HIS A N 1
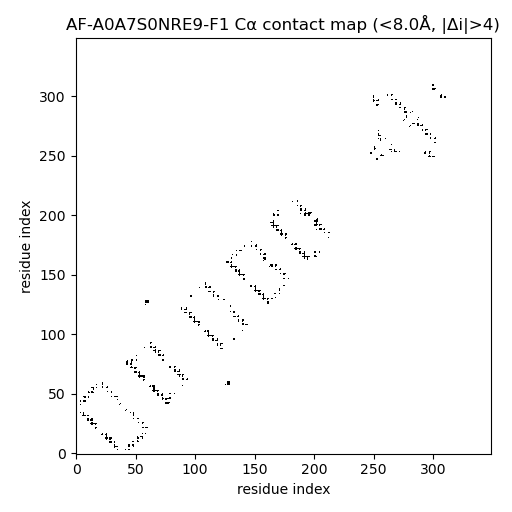ATOM 609 C CA . HIS A 1 81 ? 10.146 -5.745 -24.854 1.00 89.19 81 HIS A CA 1
ATOM 610 C C . HIS A 1 81 ? 9.107 -5.290 -23.812 1.00 89.19 81 HIS A C 1
ATOM 612 O O . HIS A 1 81 ? 8.269 -4.433 -24.104 1.00 89.19 81 HIS A O 1
ATOM 618 N N . GLN A 1 82 ? 9.189 -5.807 -22.577 1.00 90.44 82 GLN A N 1
ATOM 619 C CA . GLN A 1 82 ? 8.308 -5.411 -21.478 1.00 90.44 82 GLN A CA 1
ATOM 620 C C . GLN A 1 82 ? 8.531 -3.964 -21.004 1.00 90.44 82 GLN A C 1
ATOM 622 O O . GLN A 1 82 ? 7.598 -3.376 -20.457 1.00 90.44 82 GLN A O 1
ATOM 627 N N . CYS A 1 83 ? 9.703 -3.352 -21.240 1.00 90.62 83 CYS A N 1
ATOM 628 C CA . CYS A 1 83 ? 10.021 -1.995 -20.766 1.00 90.62 83 CYS A CA 1
ATOM 629 C C . CYS A 1 83 ? 8.959 -0.970 -21.179 1.00 90.62 83 CYS A C 1
ATOM 631 O O . CYS A 1 83 ? 8.519 -0.163 -20.365 1.00 90.62 83 CYS A O 1
ATOM 633 N N . LYS A 1 84 ? 8.497 -1.020 -22.435 1.00 93.31 84 LYS A N 1
ATOM 634 C CA . LYS A 1 84 ? 7.499 -0.071 -22.955 1.00 93.31 84 LYS A CA 1
ATOM 635 C C . LYS A 1 84 ? 6.134 -0.241 -22.289 1.00 93.31 84 LYS A C 1
ATOM 637 O O . LYS A 1 84 ? 5.447 0.751 -22.047 1.00 93.31 84 LYS A O 1
ATOM 642 N N . ALA A 1 85 ? 5.734 -1.481 -22.014 1.00 93.25 85 ALA A N 1
ATOM 643 C CA . ALA A 1 85 ? 4.473 -1.774 -21.343 1.00 93.25 85 ALA A CA 1
ATOM 644 C C . ALA A 1 85 ? 4.517 -1.324 -19.875 1.00 93.25 85 ALA A C 1
ATOM 646 O O . ALA A 1 85 ? 3.623 -0.599 -19.439 1.00 93.25 85 ALA A O 1
ATOM 647 N N . LEU A 1 86 ? 5.590 -1.667 -19.154 1.00 91.94 86 LEU A N 1
ATOM 648 C CA . LEU A 1 86 ? 5.787 -1.285 -17.753 1.00 91.94 86 LEU A CA 1
ATOM 649 C C . LEU A 1 86 ? 5.938 0.226 -17.569 1.00 91.94 86 LEU A C 1
ATOM 651 O O . LEU A 1 86 ? 5.362 0.779 -16.639 1.00 91.94 86 LEU A O 1
ATOM 655 N N . LEU A 1 87 ? 6.622 0.914 -18.488 1.00 94.75 87 LEU A N 1
ATOM 656 C CA . LEU A 1 87 ? 6.696 2.376 -18.500 1.00 94.75 87 LEU A CA 1
ATOM 657 C C . LEU A 1 87 ? 5.299 3.002 -18.542 1.00 94.75 87 LEU A C 1
ATOM 659 O O . LEU A 1 87 ? 4.955 3.826 -17.696 1.00 94.75 87 LEU A O 1
ATOM 663 N N . LYS A 1 88 ? 4.470 2.581 -19.505 1.00 93.25 88 LYS A N 1
ATOM 664 C CA . LYS A 1 88 ? 3.093 3.079 -19.628 1.00 93.25 88 LYS A CA 1
ATOM 665 C C . LYS A 1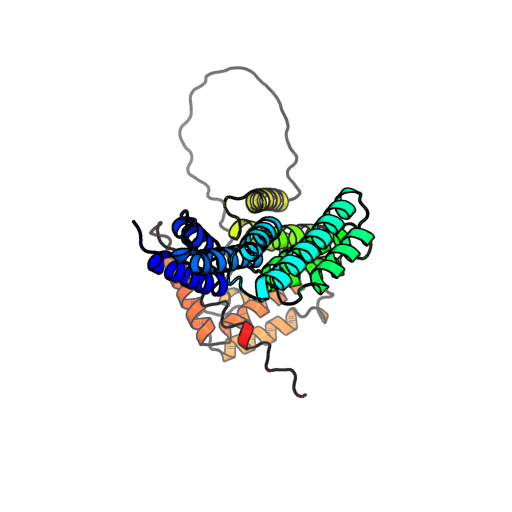 88 ? 2.260 2.738 -18.397 1.00 93.25 88 LYS A C 1
ATOM 667 O O . LYS A 1 88 ? 1.434 3.549 -17.984 1.00 93.25 88 LYS A O 1
ATOM 672 N N . LEU A 1 89 ? 2.455 1.552 -17.826 1.00 92.62 89 LEU A N 1
ATOM 673 C CA . LEU A 1 89 ? 1.749 1.114 -16.628 1.00 92.62 89 LEU A CA 1
ATOM 674 C C . LEU A 1 89 ? 2.107 1.996 -15.423 1.00 92.62 89 LEU A C 1
ATOM 676 O O . LEU A 1 89 ? 1.207 2.548 -14.795 1.00 92.62 89 LEU A O 1
ATOM 680 N N . ALA A 1 90 ? 3.401 2.211 -15.167 1.00 92.62 90 ALA A N 1
ATOM 681 C CA . ALA A 1 90 ? 3.903 3.084 -14.107 1.00 92.62 90 ALA A CA 1
ATOM 682 C C . ALA A 1 90 ? 3.400 4.525 -14.258 1.00 92.62 90 ALA A C 1
ATOM 684 O O . ALA A 1 90 ? 2.895 5.104 -13.298 1.00 92.62 90 ALA A O 1
ATOM 685 N N . GLN A 1 91 ? 3.442 5.075 -15.475 1.00 93.00 91 GLN A N 1
ATOM 686 C CA . GLN A 1 91 ? 2.929 6.417 -15.767 1.00 93.00 91 GLN A CA 1
ATOM 687 C C . GLN A 1 91 ? 1.423 6.535 -15.514 1.00 93.00 91 GLN A C 1
ATOM 689 O O . GLN A 1 91 ? 0.976 7.497 -14.893 1.00 93.00 91 GLN A O 1
ATOM 694 N N . ARG A 1 92 ? 0.623 5.561 -15.969 1.00 91.88 92 ARG A N 1
ATOM 695 C CA . ARG A 1 92 ? -0.834 5.557 -15.748 1.00 91.88 92 ARG A CA 1
ATOM 696 C C . ARG A 1 92 ? -1.180 5.446 -14.268 1.00 91.88 92 ARG A C 1
ATOM 698 O O . ARG A 1 92 ? -2.086 6.135 -13.802 1.00 91.88 92 ARG A O 1
ATOM 705 N N . LEU A 1 93 ? -0.467 4.587 -13.550 1.00 91.81 93 LEU A N 1
ATOM 706 C CA . LEU A 1 93 ? -0.676 4.349 -12.130 1.00 91.81 93 LEU A CA 1
ATOM 707 C C . LEU A 1 93 ? -0.310 5.592 -11.302 1.00 91.81 93 LEU A C 1
ATOM 709 O O . LEU A 1 93 ? -1.095 6.015 -10.452 1.00 91.81 93 LEU A O 1
ATOM 713 N N . GLU A 1 94 ? 0.809 6.250 -11.619 1.00 91.31 94 GLU A N 1
ATOM 714 C CA . GLU A 1 94 ? 1.216 7.495 -10.963 1.00 91.31 94 GLU A CA 1
ATOM 715 C C . GLU A 1 94 ? 0.289 8.662 -11.314 1.00 91.31 94 GLU A C 1
ATOM 717 O O . GLU A 1 94 ? -0.117 9.411 -10.429 1.00 91.31 94 GLU A O 1
ATOM 722 N N . ALA A 1 95 ? -0.136 8.790 -12.574 1.00 91.50 95 ALA A N 1
ATOM 723 C CA . ALA A 1 95 ? -1.108 9.807 -12.970 1.00 91.50 95 ALA A CA 1
ATOM 724 C C . ALA A 1 95 ? -2.433 9.647 -12.206 1.00 91.50 95 ALA A C 1
ATOM 726 O O . ALA A 1 95 ? -2.987 10.628 -11.706 1.00 91.50 95 ALA A O 1
ATOM 727 N N . ALA A 1 96 ? -2.921 8.411 -12.052 1.00 90.12 96 ALA A N 1
ATOM 728 C CA . ALA A 1 96 ? -4.134 8.131 -11.290 1.00 90.12 96 ALA A CA 1
ATOM 729 C C . ALA A 1 96 ? -3.953 8.412 -9.784 1.00 90.12 96 ALA A C 1
ATOM 731 O O . ALA A 1 96 ? -4.822 9.041 -9.172 1.00 90.12 96 ALA A O 1
ATOM 732 N N . ARG A 1 97 ? -2.806 8.033 -9.198 1.00 92.25 97 ARG A N 1
ATOM 733 C CA . ARG A 1 97 ? -2.442 8.353 -7.805 1.00 92.25 97 ARG A CA 1
ATOM 734 C C . ARG A 1 97 ? -2.369 9.863 -7.575 1.00 92.25 97 ARG A C 1
ATOM 736 O O . ARG A 1 97 ? -2.951 10.367 -6.615 1.00 92.25 97 ARG A O 1
ATOM 743 N N . SER A 1 98 ? -1.673 10.583 -8.447 1.00 93.62 98 SER A N 1
ATOM 744 C CA . SER A 1 98 ? -1.483 12.032 -8.367 1.00 93.62 98 SER A CA 1
ATOM 745 C C . SER A 1 98 ? -2.803 12.788 -8.530 1.00 93.62 98 SER A C 1
ATOM 747 O O . SER A 1 98 ? -3.090 13.707 -7.756 1.00 93.62 98 SER A O 1
ATOM 749 N N . ALA A 1 99 ? -3.669 12.352 -9.452 1.00 93.62 99 ALA A N 1
ATOM 750 C CA . ALA A 1 99 ? -5.019 12.891 -9.600 1.00 93.62 99 ALA A CA 1
ATOM 751 C C . ALA A 1 99 ? -5.854 12.705 -8.321 1.00 93.62 99 ALA A C 1
ATOM 753 O O . ALA A 1 99 ? -6.492 13.656 -7.866 1.00 93.62 99 ALA A O 1
ATOM 754 N N . GLY A 1 100 ? -5.799 11.518 -7.704 1.00 94.19 100 GLY A N 1
ATOM 755 C CA . GLY A 1 100 ? -6.485 11.236 -6.439 1.00 94.19 100 GLY A CA 1
ATOM 756 C C . GLY A 1 100 ? -5.957 12.072 -5.275 1.00 94.19 100 GLY A C 1
ATOM 757 O O . GLY A 1 100 ? -6.742 12.676 -4.546 1.00 94.19 100 GLY A O 1
ATOM 758 N N . ASN A 1 101 ? -4.634 12.197 -5.147 1.00 94.00 101 ASN A N 1
ATOM 759 C CA . ASN A 1 101 ? -4.001 13.049 -4.138 1.00 94.00 101 ASN A CA 1
ATOM 760 C C . ASN A 1 101 ? -4.382 14.525 -4.321 1.00 94.00 101 ASN A C 1
ATOM 762 O O . ASN A 1 101 ? -4.627 15.232 -3.346 1.00 94.00 101 ASN A O 1
ATOM 766 N N . SER A 1 102 ? -4.436 14.995 -5.568 1.00 95.88 102 SER A N 1
ATOM 767 C CA . SER A 1 102 ? -4.806 16.374 -5.888 1.00 95.88 102 SER A CA 1
ATOM 768 C C . SER A 1 102 ? -6.272 16.651 -5.557 1.00 95.88 102 SER A C 1
ATOM 770 O O . SER A 1 102 ? -6.569 17.675 -4.951 1.00 95.88 102 SER A O 1
ATOM 772 N N . ALA A 1 103 ? -7.184 15.732 -5.890 1.00 95.25 103 ALA A N 1
ATOM 773 C CA . ALA A 1 103 ? -8.591 15.831 -5.502 1.00 95.25 103 ALA A CA 1
ATOM 774 C C . ALA A 1 103 ? -8.766 15.812 -3.976 1.00 95.25 103 ALA A C 1
ATOM 776 O O . ALA A 1 103 ? -9.452 16.670 -3.426 1.00 95.25 103 ALA A O 1
ATOM 777 N N . PHE A 1 104 ? -8.043 14.926 -3.282 1.00 94.62 104 PHE A N 1
ATOM 778 C CA . PHE A 1 104 ? -8.049 14.855 -1.822 1.00 94.62 104 PHE A CA 1
ATOM 779 C C . PHE A 1 104 ? -7.594 16.174 -1.180 1.00 94.62 104 PHE A C 1
ATOM 781 O O . PHE A 1 104 ? -8.216 16.647 -0.234 1.00 94.62 104 PHE A O 1
ATOM 788 N N . LYS A 1 105 ? -6.541 16.809 -1.713 1.00 95.06 105 LYS A N 1
ATOM 789 C CA . LYS A 1 105 ? -6.069 18.121 -1.236 1.00 95.06 105 LYS A CA 1
ATOM 790 C C . LYS A 1 105 ? -7.091 19.240 -1.448 1.00 95.06 105 LYS A C 1
ATOM 792 O O . LYS A 1 105 ? -7.136 20.158 -0.640 1.00 95.06 105 LYS A O 1
ATOM 797 N N . ARG A 1 106 ? -7.903 19.165 -2.507 1.00 95.50 106 ARG A N 1
ATOM 798 C CA . ARG A 1 106 ? -8.990 20.123 -2.772 1.00 95.50 106 ARG A CA 1
ATOM 799 C C . ARG A 1 106 ? -10.240 19.882 -1.917 1.00 95.50 106 ARG A C 1
ATOM 801 O O . ARG A 1 106 ? -11.166 20.676 -1.993 1.00 95.50 106 ARG A O 1
ATOM 808 N N . GLY A 1 107 ? -10.285 18.801 -1.136 1.00 93.75 107 GLY A N 1
ATOM 809 C CA . GLY A 1 107 ? -11.478 18.400 -0.386 1.00 93.75 107 GLY A CA 1
ATOM 810 C C . GLY A 1 107 ? -12.554 17.722 -1.238 1.00 93.75 107 GLY A C 1
ATOM 811 O O . GLY A 1 107 ? -13.630 17.418 -0.734 1.00 93.75 107 GLY A O 1
ATOM 812 N N . ASP A 1 108 ? -12.267 17.446 -2.511 1.00 96.00 108 ASP A N 1
ATOM 813 C CA . ASP A 1 108 ? -13.164 16.710 -3.397 1.00 96.00 108 ASP A CA 1
ATOM 814 C C . ASP A 1 108 ? -12.975 15.206 -3.168 1.00 96.00 108 ASP A C 1
ATOM 816 O O . ASP A 1 108 ? -12.181 14.517 -3.823 1.00 96.00 108 ASP A O 1
ATOM 820 N N . TRP A 1 109 ? -13.664 14.711 -2.142 1.00 95.31 109 TRP A N 1
ATOM 821 C CA . TRP A 1 109 ? -13.545 13.330 -1.692 1.00 95.31 109 TRP A CA 1
ATOM 822 C C . TRP A 1 109 ? -14.071 12.336 -2.727 1.00 95.31 109 TRP A C 1
ATOM 824 O O . TRP A 1 109 ? -13.513 11.248 -2.859 1.00 95.31 109 TRP A O 1
ATOM 834 N N . GLU A 1 110 ? -15.107 12.697 -3.484 1.00 95.62 110 GLU A N 1
ATOM 835 C CA . GLU A 1 110 ? -15.704 11.817 -4.492 1.00 95.62 110 GLU A CA 1
ATOM 836 C C . GLU A 1 110 ? -14.779 11.639 -5.690 1.00 95.62 110 GLU A C 1
ATOM 838 O O . GLU A 1 110 ? -14.480 10.503 -6.078 1.00 95.62 110 GLU A O 1
ATOM 843 N N . ALA A 1 111 ? -14.228 12.736 -6.220 1.00 95.50 111 ALA A N 1
ATOM 844 C CA . ALA A 1 111 ? -13.245 12.649 -7.291 1.00 95.50 111 ALA A CA 1
ATOM 845 C C . ALA A 1 111 ? -11.975 11.915 -6.836 1.00 95.50 111 ALA A C 1
ATOM 847 O O . ALA A 1 111 ? -11.388 11.164 -7.623 1.00 95.50 111 ALA A O 1
ATOM 848 N N . ALA A 1 112 ? -11.566 12.073 -5.570 1.00 96.19 112 ALA A N 1
ATOM 849 C CA . ALA A 1 112 ? -10.445 11.329 -5.002 1.00 96.19 112 ALA A CA 1
ATOM 850 C C . ALA A 1 112 ? -10.722 9.817 -4.977 1.00 96.19 112 ALA A C 1
ATOM 852 O O . ALA A 1 112 ? -9.903 9.036 -5.463 1.00 96.19 112 ALA A O 1
ATOM 853 N N . VAL A 1 113 ? -11.891 9.396 -4.480 1.00 96.44 113 VAL A N 1
ATOM 854 C CA . VAL A 1 113 ? -12.313 7.983 -4.465 1.00 96.44 113 VAL A CA 1
ATOM 855 C C . VAL A 1 113 ? -12.373 7.407 -5.879 1.00 96.44 113 VAL A C 1
ATOM 857 O O . VAL A 1 113 ? -11.868 6.304 -6.113 1.00 96.44 113 VAL A O 1
ATOM 860 N N . ALA A 1 114 ? -12.932 8.151 -6.835 1.00 95.56 114 ALA A N 1
ATOM 861 C CA . ALA A 1 114 ? -12.998 7.736 -8.231 1.00 95.56 114 ALA A CA 1
ATOM 862 C C . ALA A 1 114 ? -11.597 7.579 -8.844 1.00 95.56 114 ALA A C 1
ATOM 864 O O . ALA A 1 114 ? -11.326 6.595 -9.532 1.00 95.56 114 ALA A O 1
ATOM 865 N N . ALA A 1 115 ? -10.678 8.508 -8.567 1.00 94.81 115 ALA A N 1
ATOM 866 C CA . ALA A 1 115 ? -9.302 8.441 -9.051 1.00 94.81 115 ALA A CA 1
ATOM 867 C C . ALA A 1 115 ? -8.518 7.261 -8.456 1.00 94.81 115 ALA A C 1
ATOM 869 O O . ALA A 1 115 ? -7.871 6.534 -9.208 1.00 94.81 115 ALA A O 1
ATOM 870 N N . TYR A 1 116 ? -8.624 7.011 -7.147 1.00 95.94 116 TYR A N 1
ATOM 871 C CA . TYR A 1 116 ? -7.995 5.838 -6.530 1.00 95.94 116 TYR A CA 1
ATOM 872 C C . TYR A 1 116 ? -8.599 4.527 -7.036 1.00 95.94 116 TYR A C 1
ATOM 874 O O . TYR A 1 116 ? -7.870 3.567 -7.255 1.00 95.94 116 TYR A O 1
ATOM 882 N N . SER A 1 117 ? -9.908 4.486 -7.294 1.00 95.44 117 SER A N 1
ATOM 883 C CA . SER A 1 117 ? -10.559 3.298 -7.864 1.00 95.44 117 SER A CA 1
ATOM 884 C C . SER A 1 117 ? -10.111 3.035 -9.303 1.00 95.44 117 SER A C 1
ATOM 886 O O . SER A 1 117 ? -9.867 1.888 -9.664 1.00 95.44 117 SER A O 1
ATOM 888 N N . ARG A 1 118 ? -9.902 4.089 -10.107 1.00 92.75 118 ARG A N 1
ATOM 889 C CA . ARG A 1 118 ? -9.247 3.954 -11.417 1.00 92.75 118 ARG A CA 1
ATOM 890 C C . ARG A 1 118 ? -7.815 3.441 -11.282 1.00 92.75 118 ARG A C 1
ATOM 892 O O . ARG A 1 118 ? -7.431 2.590 -12.070 1.00 92.75 118 ARG A O 1
ATOM 899 N N . ALA A 1 119 ? -7.048 3.923 -10.301 1.0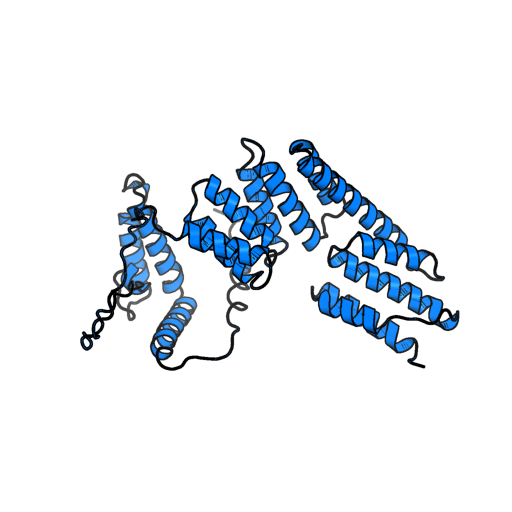0 91.94 119 ALA A N 1
ATOM 900 C CA . ALA A 1 119 ? -5.681 3.457 -10.058 1.00 91.94 119 ALA A CA 1
ATOM 901 C C . ALA A 1 119 ? -5.639 1.956 -9.715 1.00 91.94 119 ALA A C 1
ATOM 903 O O . ALA A 1 119 ? -4.845 1.226 -10.298 1.00 91.94 119 ALA A O 1
ATOM 904 N N . LEU A 1 120 ? -6.552 1.484 -8.858 1.00 93.81 120 LEU A N 1
ATOM 905 C CA . LEU A 1 120 ? -6.694 0.064 -8.505 1.00 93.81 120 LEU A CA 1
ATOM 906 C C . LEU A 1 120 ? -7.050 -0.822 -9.714 1.00 93.81 120 LEU A C 1
ATOM 908 O O . LEU A 1 120 ? -6.686 -1.992 -9.750 1.00 93.81 120 LEU A O 1
ATOM 912 N N . ALA A 1 121 ? -7.742 -0.270 -10.715 1.00 92.62 121 ALA A N 1
ATOM 913 C CA . ALA A 1 121 ? -8.082 -0.983 -11.946 1.00 92.62 121 ALA A CA 1
ATOM 914 C C . ALA A 1 121 ? -6.933 -1.028 -12.973 1.00 92.62 121 ALA A C 1
ATOM 916 O O . ALA A 1 121 ? -7.018 -1.786 -13.938 1.00 92.62 121 ALA A O 1
ATOM 917 N N . VAL A 1 122 ? -5.881 -0.212 -12.811 1.00 90.88 122 VAL A N 1
ATOM 918 C CA . VAL A 1 122 ? -4.727 -0.195 -13.730 1.00 90.88 122 VAL A CA 1
ATOM 919 C C . VAL A 1 122 ? -3.865 -1.438 -13.540 1.00 90.88 122 VAL A C 1
ATOM 921 O O . VAL A 1 122 ? -3.504 -2.067 -14.532 1.00 90.88 122 VAL A O 1
ATOM 924 N N . ASP A 1 123 ? -3.556 -1.784 -12.290 1.00 88.31 123 ASP A N 1
ATOM 925 C CA . ASP A 1 123 ? -2.828 -3.006 -11.946 1.00 88.31 123 ASP A CA 1
ATOM 926 C C . ASP A 1 123 ? -3.448 -3.685 -10.710 1.00 88.31 123 ASP A C 1
ATOM 928 O O . ASP A 1 123 ? -3.095 -3.367 -9.570 1.00 88.31 123 ASP A O 1
ATOM 932 N N . PRO A 1 124 ? -4.373 -4.641 -10.914 1.00 89.62 124 PRO A N 1
ATOM 933 C CA . PRO A 1 124 ? -5.005 -5.376 -9.819 1.00 89.62 124 PRO A CA 1
ATOM 934 C C . PRO A 1 124 ? -4.038 -6.247 -9.006 1.00 89.62 124 PRO A C 1
ATOM 936 O O . PRO A 1 124 ? -4.324 -6.554 -7.849 1.00 89.62 124 PRO A O 1
ATOM 939 N N . ASN A 1 125 ? -2.898 -6.634 -9.586 1.00 86.44 125 ASN A N 1
ATOM 940 C CA . ASN A 1 125 ? -1.969 -7.590 -8.985 1.00 86.44 125 ASN A CA 1
ATOM 941 C C . ASN A 1 125 ? -0.822 -6.915 -8.222 1.00 86.44 125 ASN A C 1
ATOM 943 O O . ASN A 1 125 ? -0.040 -7.601 -7.561 1.00 86.44 125 ASN A O 1
ATOM 947 N N . HIS A 1 126 ? -0.732 -5.582 -8.251 1.00 85.62 126 HIS A N 1
ATOM 948 C CA . HIS A 1 126 ? 0.272 -4.835 -7.495 1.00 85.62 126 HIS A CA 1
ATOM 949 C C . HIS A 1 126 ? -0.083 -4.753 -6.007 1.00 85.62 126 HIS A C 1
ATOM 951 O O . HIS A 1 126 ? -0.523 -3.717 -5.512 1.00 85.62 126 HIS A O 1
ATOM 957 N N . GLY A 1 127 ? 0.068 -5.863 -5.279 1.00 84.94 127 GLY A N 1
ATOM 958 C CA . GLY A 1 127 ? -0.431 -6.003 -3.905 1.00 84.94 127 GLY A CA 1
ATOM 959 C C . GLY A 1 127 ? -0.004 -4.865 -2.971 1.00 84.94 127 GLY A C 1
ATOM 960 O O . GLY A 1 127 ? -0.846 -4.231 -2.332 1.00 84.94 127 GLY A O 1
ATOM 961 N N . ARG A 1 128 ? 1.291 -4.531 -2.951 1.00 83.12 128 ARG A N 1
ATOM 962 C CA . ARG A 1 128 ? 1.832 -3.507 -2.047 1.00 83.12 128 ARG A CA 1
ATOM 963 C C . ARG A 1 128 ? 1.392 -2.092 -2.414 1.00 83.12 128 ARG A C 1
ATOM 965 O O . ARG A 1 128 ? 1.024 -1.307 -1.540 1.00 83.12 128 ARG A O 1
ATOM 972 N N . PHE A 1 129 ? 1.398 -1.749 -3.700 1.00 88.38 129 PHE A N 1
ATOM 973 C CA . PHE A 1 129 ? 0.923 -0.436 -4.128 1.00 88.38 129 PHE A CA 1
ATOM 974 C C . PHE A 1 129 ? -0.593 -0.304 -3.958 1.00 88.38 129 PHE A C 1
ATOM 976 O O . PHE A 1 129 ? -1.087 0.746 -3.542 1.00 88.38 129 PHE A O 1
ATOM 983 N N . ASN A 1 130 ? -1.337 -1.385 -4.187 1.00 93.50 130 ASN A N 1
ATOM 984 C CA . ASN A 1 130 ? -2.775 -1.425 -3.960 1.00 93.50 130 ASN A CA 1
ATOM 985 C C . ASN A 1 130 ? -3.105 -1.223 -2.481 1.00 93.50 130 ASN A C 1
ATOM 987 O O . ASN A 1 130 ? -4.027 -0.465 -2.186 1.00 93.50 130 ASN A O 1
ATOM 991 N N . ALA A 1 131 ? -2.315 -1.761 -1.544 1.00 93.75 131 ALA A N 1
ATOM 992 C CA . ALA A 1 131 ? -2.461 -1.449 -0.119 1.00 93.75 131 ALA A CA 1
ATOM 993 C C . ALA A 1 131 ? -2.396 0.067 0.153 1.00 93.75 131 ALA A C 1
ATOM 995 O O . ALA A 1 131 ? -3.230 0.622 0.878 1.00 93.75 131 ALA A O 1
ATOM 996 N N . LEU A 1 132 ? -1.456 0.770 -0.490 1.00 93.19 132 LEU A N 1
ATOM 997 C CA . LEU A 1 132 ? -1.352 2.227 -0.418 1.00 93.19 132 LEU A CA 1
ATOM 998 C C . LEU A 1 132 ? -2.580 2.931 -1.010 1.00 93.19 132 LEU A C 1
ATOM 1000 O O . LEU A 1 132 ? -3.084 3.875 -0.396 1.00 93.19 132 LEU A O 1
ATOM 1004 N N . LEU A 1 133 ? -3.078 2.482 -2.164 1.00 94.94 133 LEU A N 1
ATOM 1005 C CA . LEU A 1 133 ? -4.261 3.053 -2.814 1.00 94.94 133 LEU A CA 1
ATOM 1006 C C . LEU A 1 133 ? -5.541 2.838 -2.003 1.00 94.94 133 LEU A C 1
ATOM 1008 O O . LEU A 1 133 ? -6.293 3.793 -1.815 1.00 94.94 133 LEU A O 1
ATOM 1012 N N . TYR A 1 134 ? -5.773 1.632 -1.481 1.00 97.38 134 TYR A N 1
ATOM 1013 C CA . TYR A 1 134 ? -6.901 1.338 -0.594 1.00 97.38 134 TYR A CA 1
ATOM 1014 C C . TYR A 1 134 ? -6.834 2.184 0.667 1.00 97.38 134 TYR A C 1
ATOM 1016 O O . TYR A 1 134 ? -7.814 2.839 1.017 1.00 97.38 134 TYR A O 1
ATOM 1024 N N . CYS A 1 135 ? -5.656 2.267 1.294 1.00 96.50 135 CYS A N 1
ATOM 1025 C CA . CYS A 1 135 ? -5.460 3.173 2.411 1.00 96.50 135 CYS A CA 1
ATOM 1026 C C . CYS A 1 135 ? -5.835 4.586 1.986 1.00 96.50 135 CYS A C 1
ATOM 1028 O O . CYS A 1 135 ? -6.729 5.137 2.601 1.00 96.50 135 CYS A O 1
ATOM 1030 N N . ASN A 1 136 ? -5.299 5.142 0.894 1.00 95.94 136 ASN A N 1
ATOM 1031 C CA . ASN A 1 136 ? -5.628 6.483 0.391 1.00 95.94 136 ASN A CA 1
ATOM 1032 C C . ASN A 1 136 ? -7.115 6.703 0.050 1.00 95.94 136 ASN A C 1
ATOM 1034 O O . ASN A 1 136 ? -7.645 7.783 0.328 1.00 95.94 136 ASN A O 1
ATOM 1038 N N . ARG A 1 137 ? -7.816 5.678 -0.430 1.00 97.31 137 ARG A N 1
ATOM 1039 C CA . ARG A 1 137 ? -9.267 5.700 -0.630 1.00 97.31 137 ARG A CA 1
ATOM 1040 C C . ARG A 1 137 ? -10.033 5.735 0.695 1.00 97.31 137 ARG A C 1
ATOM 1042 O O . ARG A 1 137 ? -10.978 6.510 0.818 1.00 97.31 137 ARG A O 1
ATOM 1049 N N . ALA A 1 138 ? -9.547 5.050 1.731 1.00 97.38 138 ALA A N 1
ATOM 1050 C CA . ALA A 1 138 ? -10.208 4.955 3.036 1.00 97.38 138 ALA A CA 1
ATOM 1051 C C . ALA A 1 138 ? -10.424 6.297 3.767 1.00 97.38 138 ALA A C 1
ATOM 1053 O O . ALA A 1 138 ? -11.417 6.462 4.450 1.00 97.38 138 ALA A O 1
ATOM 1054 N N . ALA A 1 139 ? -9.550 7.295 3.653 1.00 95.94 139 ALA A N 1
ATOM 1055 C CA . ALA A 1 139 ? -9.751 8.629 4.256 1.00 95.94 139 ALA A CA 1
ATOM 1056 C C . ALA A 1 139 ? -10.514 9.526 3.319 1.00 95.94 139 ALA A C 1
ATOM 1058 O O . ALA A 1 139 ? -11.194 10.401 3.826 1.00 95.94 139 ALA A O 1
ATOM 1059 N N . ALA A 1 140 ? -10.444 9.338 1.999 1.00 96.12 140 ALA A N 1
ATOM 1060 C CA . ALA A 1 140 ? -11.381 10.039 1.134 1.00 96.12 140 ALA A CA 1
ATOM 1061 C C . ALA A 1 140 ? -12.813 9.611 1.507 1.00 96.12 140 ALA A C 1
ATOM 1063 O O . ALA A 1 140 ? -13.630 10.455 1.854 1.00 96.12 140 ALA A O 1
ATOM 1064 N N . ASN A 1 141 ? -13.070 8.303 1.610 1.00 96.75 141 ASN A N 1
ATOM 1065 C CA . ASN A 1 141 ? -14.331 7.766 2.130 1.00 96.75 141 ASN A CA 1
ATOM 1066 C C . ASN A 1 141 ? -14.598 8.168 3.584 1.00 96.75 141 ASN A C 1
ATOM 1068 O O . ASN A 1 141 ? -15.707 8.556 3.920 1.00 96.75 141 ASN A O 1
ATOM 1072 N N . GLY A 1 142 ? -13.581 8.161 4.443 1.00 94.31 142 GLY A N 1
ATOM 1073 C CA . GLY A 1 142 ? -13.717 8.564 5.838 1.00 94.31 142 GLY A CA 1
ATOM 1074 C C . GLY A 1 142 ? -14.139 10.024 6.008 1.00 94.31 142 GLY A C 1
ATOM 1075 O O . GLY A 1 142 ? -14.744 10.356 7.021 1.00 94.31 142 GLY A O 1
ATOM 1076 N N . ARG A 1 143 ? -13.841 10.908 5.054 1.00 94.00 143 ARG A N 1
ATOM 1077 C CA . ARG A 1 143 ? -14.282 12.309 5.078 1.00 94.00 143 ARG A CA 1
ATOM 1078 C C . ARG A 1 143 ? -15.718 12.510 4.583 1.00 94.00 143 ARG A C 1
ATOM 1080 O O . ARG A 1 143 ? -16.229 13.613 4.725 1.00 94.00 143 ARG A O 1
ATOM 1087 N N . ARG A 1 144 ? -16.350 11.480 4.013 1.00 93.12 144 ARG A N 1
ATOM 1088 C CA . ARG A 1 144 ? -17.722 11.522 3.492 1.00 93.12 144 ARG A CA 1
ATOM 1089 C C . ARG A 1 144 ? -18.697 10.965 4.528 1.00 93.12 144 ARG A C 1
ATOM 1091 O O . ARG A 1 144 ? -18.404 9.968 5.193 1.00 93.12 144 ARG A O 1
ATOM 1098 N N . ASP A 1 145 ? -19.874 11.568 4.620 1.00 91.19 145 ASP A N 1
ATOM 1099 C CA . ASP A 1 145 ? -20.924 11.115 5.532 1.00 91.19 145 ASP A CA 1
ATOM 1100 C C . ASP A 1 145 ? -21.579 9.827 5.025 1.00 91.19 145 ASP A C 1
ATOM 1102 O O . ASP A 1 145 ? -21.878 9.690 3.842 1.00 91.19 145 ASP A O 1
ATOM 1106 N N . GLY A 1 146 ? -21.770 8.849 5.915 1.00 92.38 146 GLY A N 1
ATOM 1107 C CA . GLY A 1 146 ? -22.353 7.543 5.573 1.00 92.38 146 GLY A CA 1
ATOM 1108 C C . GLY A 1 146 ? -21.389 6.528 4.937 1.00 92.38 146 GLY A C 1
ATOM 1109 O O . GLY A 1 146 ? -21.777 5.389 4.705 1.00 92.38 146 GLY A O 1
ATOM 1110 N N . TYR A 1 147 ? -20.119 6.883 4.707 1.00 95.12 147 TYR A N 1
ATOM 1111 C CA . TYR A 1 147 ? -19.123 6.001 4.067 1.00 95.12 147 TYR A CA 1
ATOM 1112 C C . TYR A 1 147 ? -18.128 5.362 5.052 1.00 95.12 147 TYR A C 1
ATOM 1114 O O . TYR A 1 147 ? -17.089 4.833 4.645 1.00 95.12 147 TYR A O 1
ATOM 1122 N N . LEU A 1 148 ? -18.431 5.388 6.354 1.00 94.56 148 LEU A N 1
ATOM 1123 C CA . LEU A 1 148 ? -17.534 4.897 7.405 1.00 94.56 148 LEU A CA 1
ATOM 1124 C C . LEU A 1 148 ? -17.220 3.399 7.265 1.00 94.56 148 LEU A C 1
ATOM 1126 O O . LEU A 1 148 ? -16.062 3.005 7.391 1.00 94.56 148 LEU A O 1
ATOM 1130 N N . ASP A 1 149 ? -18.217 2.575 6.944 1.00 94.62 149 ASP A N 1
ATOM 1131 C CA . ASP A 1 149 ? -18.017 1.132 6.771 1.00 94.62 149 ASP A CA 1
ATOM 1132 C C . ASP A 1 149 ? -17.176 0.813 5.534 1.00 94.62 149 ASP A C 1
ATOM 1134 O O . ASP A 1 149 ? -16.290 -0.040 5.589 1.00 94.62 149 ASP A O 1
ATOM 1138 N N . GLN A 1 150 ? -17.374 1.552 4.438 1.00 95.12 150 GLN A N 1
ATOM 1139 C CA . GLN A 1 150 ? -16.542 1.416 3.239 1.00 95.12 150 GLN A CA 1
ATOM 1140 C C . GLN A 1 150 ? -15.090 1.818 3.525 1.00 95.12 150 GLN A C 1
ATOM 1142 O O . GLN A 1 150 ? -14.163 1.133 3.098 1.00 95.12 150 GLN A O 1
ATOM 1147 N N . ALA A 1 151 ? -14.882 2.888 4.298 1.00 96.88 151 ALA A N 1
ATOM 1148 C CA . ALA A 1 151 ? -13.558 3.317 4.733 1.00 96.88 151 ALA A CA 1
ATOM 1149 C C . ALA A 1 151 ? -12.856 2.255 5.599 1.00 96.88 151 ALA A C 1
ATOM 1151 O O . ALA A 1 151 ? -11.679 1.960 5.391 1.00 96.88 151 ALA A O 1
ATOM 1152 N N . LEU A 1 152 ? -13.574 1.641 6.544 1.00 96.69 152 LEU A N 1
ATOM 1153 C CA . LEU A 1 152 ? -13.046 0.543 7.358 1.00 96.69 152 LEU A CA 1
ATOM 1154 C C . LEU A 1 152 ? -12.747 -0.707 6.516 1.00 96.69 152 LEU A C 1
ATOM 1156 O O . LEU A 1 152 ? -11.724 -1.360 6.737 1.00 96.69 152 LEU A O 1
ATOM 1160 N N . GLY A 1 153 ? -13.603 -1.016 5.539 1.00 97.00 153 GLY A N 1
ATOM 1161 C CA . GLY A 1 153 ? -13.387 -2.085 4.566 1.00 97.00 153 GLY A CA 1
ATOM 1162 C C . GLY A 1 153 ? -12.105 -1.879 3.761 1.00 97.00 153 GLY A C 1
ATOM 1163 O O . GLY A 1 153 ? -11.268 -2.778 3.708 1.00 97.00 153 GLY A O 1
ATOM 1164 N N . ASP A 1 154 ? -11.895 -0.672 3.231 1.00 97.56 154 ASP A N 1
ATOM 1165 C CA . ASP A 1 154 ? -10.674 -0.297 2.510 1.00 97.56 154 ASP A CA 1
ATOM 1166 C C . ASP A 1 154 ? -9.416 -0.467 3.379 1.00 97.56 154 ASP A C 1
ATOM 1168 O O . ASP A 1 154 ? -8.409 -1.008 2.922 1.00 97.56 154 ASP A O 1
ATOM 1172 N N . CYS A 1 155 ? -9.471 -0.071 4.655 1.00 97.69 155 CYS A N 1
ATOM 1173 C CA . CYS A 1 155 ? -8.375 -0.303 5.598 1.00 97.69 155 CYS A CA 1
ATOM 1174 C C . CYS A 1 155 ? -8.091 -1.796 5.822 1.00 97.69 155 CYS A C 1
ATOM 1176 O O . CYS A 1 155 ? -6.928 -2.190 5.888 1.00 97.69 155 CYS A O 1
ATOM 1178 N N . ASN A 1 156 ? -9.125 -2.631 5.938 1.00 97.50 156 ASN A N 1
ATOM 1179 C CA . ASN A 1 156 ? -8.950 -4.074 6.115 1.00 97.50 156 ASN A CA 1
ATOM 1180 C C . ASN A 1 156 ? -8.323 -4.725 4.879 1.00 97.50 156 ASN A C 1
ATOM 1182 O O . ASN A 1 156 ? -7.425 -5.550 5.028 1.00 97.50 156 ASN A O 1
ATOM 1186 N N . VAL A 1 157 ? -8.745 -4.324 3.676 1.00 96.69 157 VAL A N 1
ATOM 1187 C CA . VAL A 1 157 ? -8.128 -4.793 2.428 1.00 96.69 157 VAL A CA 1
ATOM 1188 C C . VAL A 1 157 ? -6.667 -4.350 2.358 1.00 96.69 157 VAL A C 1
ATOM 1190 O O . VAL A 1 157 ? -5.802 -5.169 2.065 1.00 96.69 157 VAL A O 1
ATOM 1193 N N . ALA A 1 158 ? -6.365 -3.093 2.697 1.00 96.31 158 ALA A N 1
ATOM 1194 C CA . ALA A 1 158 ? -4.991 -2.595 2.712 1.00 96.31 158 ALA A CA 1
ATOM 1195 C C . ALA A 1 158 ? -4.078 -3.406 3.647 1.00 96.31 158 ALA A C 1
ATOM 1197 O O . ALA A 1 158 ? -2.972 -3.760 3.255 1.00 96.31 158 ALA A O 1
ATOM 1198 N N . ILE A 1 159 ? -4.555 -3.737 4.849 1.00 96.31 159 ILE A N 1
ATOM 1199 C CA . ILE A 1 159 ? -3.813 -4.554 5.823 1.00 96.31 159 ILE A CA 1
ATOM 1200 C C . ILE A 1 159 ? -3.681 -6.009 5.355 1.00 96.31 159 ILE A C 1
ATOM 1202 O O . ILE A 1 159 ? -2.650 -6.632 5.579 1.00 96.31 159 ILE A O 1
ATOM 1206 N N . GLY A 1 160 ? -4.701 -6.555 4.687 1.00 95.06 160 GLY A N 1
ATOM 1207 C CA . GLY A 1 160 ? -4.631 -7.896 4.103 1.00 95.06 160 GLY A CA 1
ATOM 1208 C C . GLY A 1 160 ? -3.607 -8.003 2.969 1.00 95.06 160 GLY A C 1
ATOM 1209 O O . GLY A 1 160 ? -3.004 -9.057 2.796 1.00 95.06 160 GLY A O 1
ATOM 1210 N N . LEU A 1 161 ? -3.399 -6.916 2.220 1.00 92.19 161 LEU A N 1
ATOM 1211 C CA . LEU A 1 161 ? -2.410 -6.834 1.144 1.00 92.19 161 LEU A CA 1
ATOM 1212 C C . LEU A 1 161 ? -0.989 -6.553 1.654 1.00 92.19 161 LEU A C 1
ATOM 1214 O O . LEU A 1 161 ? -0.039 -7.154 1.160 1.00 92.19 161 LEU A O 1
ATOM 1218 N N . ASP A 1 162 ? -0.836 -5.644 2.621 1.00 90.94 162 ASP A N 1
ATOM 1219 C CA . ASP A 1 162 ? 0.439 -5.356 3.286 1.00 90.94 162 ASP A CA 1
ATOM 1220 C C . ASP A 1 162 ? 0.241 -5.288 4.813 1.00 90.94 162 ASP A C 1
ATOM 1222 O O . ASP A 1 162 ? -0.088 -4.226 5.361 1.00 90.94 162 ASP A O 1
ATOM 1226 N N . PRO A 1 163 ? 0.485 -6.403 5.527 1.00 93.06 163 PRO A N 1
ATOM 1227 C CA . PRO A 1 163 ? 0.360 -6.459 6.981 1.00 93.06 163 PRO A CA 1
ATOM 1228 C C . PRO A 1 163 ? 1.341 -5.556 7.730 1.00 93.06 163 PRO A C 1
ATOM 1230 O O . PRO A 1 163 ? 1.119 -5.283 8.907 1.00 93.06 163 PRO A O 1
ATOM 1233 N N . THR A 1 164 ? 2.409 -5.090 7.075 1.00 91.81 164 THR A N 1
ATOM 1234 C CA . THR A 1 164 ? 3.420 -4.198 7.664 1.00 91.81 164 THR A CA 1
ATOM 1235 C C . THR A 1 164 ? 3.093 -2.721 7.459 1.00 91.81 164 THR A C 1
ATOM 1237 O O . THR A 1 164 ? 3.818 -1.844 7.931 1.00 91.81 164 THR A O 1
ATOM 1240 N N . TYR A 1 165 ? 1.989 -2.405 6.776 1.00 93.19 165 TYR A N 1
ATOM 1241 C CA . TYR A 1 165 ? 1.657 -1.034 6.424 1.00 93.19 165 TYR A CA 1
ATOM 1242 C C . TYR A 1 165 ? 1.055 -0.255 7.603 1.00 93.19 165 TYR A C 1
ATOM 1244 O O . TYR A 1 165 ? -0.160 -0.077 7.721 1.00 93.19 165 TYR A O 1
ATOM 1252 N N . ALA A 1 166 ? 1.928 0.280 8.460 1.00 95.19 166 ALA A N 1
ATOM 1253 C CA . ALA A 1 166 ? 1.576 1.016 9.679 1.00 95.19 166 ALA A CA 1
ATOM 1254 C C . ALA A 1 166 ? 0.502 2.104 9.473 1.00 95.19 166 ALA A C 1
ATOM 1256 O O . ALA A 1 166 ? -0.400 2.273 10.296 1.00 95.19 166 ALA A O 1
ATOM 1257 N N . LYS A 1 167 ? 0.542 2.819 8.339 1.00 95.56 167 LYS A N 1
ATOM 1258 C CA . LYS A 1 167 ? -0.409 3.902 8.039 1.00 95.56 167 LYS A CA 1
ATOM 1259 C C . LYS A 1 167 ? -1.845 3.403 7.870 1.00 95.56 167 LYS A C 1
ATOM 1261 O O . LYS A 1 167 ? -2.780 4.145 8.171 1.00 95.56 167 LYS A O 1
ATOM 1266 N N . ALA A 1 168 ? -2.040 2.170 7.398 1.00 96.75 168 ALA A N 1
ATOM 1267 C CA . ALA A 1 168 ? -3.370 1.579 7.295 1.00 96.75 168 ALA A CA 1
ATOM 1268 C C . ALA A 1 168 ? -3.971 1.297 8.682 1.00 96.75 168 ALA A C 1
ATOM 1270 O O . ALA A 1 168 ? -5.149 1.593 8.890 1.00 96.75 168 ALA A O 1
ATOM 1271 N N . TYR A 1 169 ? -3.163 0.824 9.639 1.00 97.75 169 TYR A N 1
ATOM 1272 C CA . TYR A 1 169 ? -3.584 0.646 11.033 1.00 97.75 169 TYR A CA 1
ATOM 1273 C C . TYR A 1 169 ? -3.914 1.977 11.705 1.00 97.75 169 TYR A C 1
ATOM 1275 O O . TYR A 1 169 ? -5.002 2.108 12.259 1.00 97.75 169 TYR A O 1
ATOM 1283 N N . LEU A 1 170 ? -3.042 2.987 11.580 1.00 96.62 170 LEU A N 1
ATOM 1284 C CA . LEU A 1 170 ? -3.290 4.327 12.134 1.00 96.62 170 LEU A CA 1
ATOM 1285 C C . LEU A 1 170 ? -4.649 4.873 11.667 1.00 96.62 170 LEU A C 1
ATOM 1287 O O . LEU A 1 170 ? -5.464 5.342 12.456 1.00 96.62 170 LEU A O 1
ATOM 1291 N N . ARG A 1 171 ? -4.927 4.744 10.370 1.00 96.44 171 ARG A N 1
ATOM 1292 C CA . ARG A 1 171 ? -6.173 5.210 9.758 1.00 96.44 171 ARG A CA 1
ATOM 1293 C C . ARG A 1 171 ? -7.388 4.417 10.212 1.00 96.44 171 ARG A C 1
ATOM 1295 O O . ARG A 1 171 ? -8.439 4.996 10.474 1.00 96.44 171 ARG A O 1
ATOM 1302 N N . ARG A 1 172 ? -7.252 3.095 10.331 1.00 97.88 172 ARG A N 1
ATOM 1303 C CA . ARG A 1 172 ? -8.318 2.240 10.857 1.00 97.88 172 ARG A CA 1
ATOM 1304 C C . ARG A 1 172 ? -8.629 2.582 12.314 1.00 97.88 172 ARG A C 1
ATOM 1306 O O . ARG A 1 172 ? -9.807 2.645 12.661 1.00 97.88 172 ARG A O 1
ATOM 1313 N N . ALA A 1 173 ? -7.614 2.896 13.121 1.00 97.00 173 ALA A N 1
ATOM 1314 C CA . ALA A 1 173 ? -7.776 3.353 14.497 1.00 97.00 173 ALA A CA 1
ATOM 1315 C C . ALA A 1 173 ? -8.598 4.648 14.574 1.00 97.00 173 ALA A C 1
ATOM 1317 O O . ALA A 1 173 ? -9.578 4.716 15.313 1.00 97.00 173 ALA A O 1
ATOM 1318 N N . GLU A 1 174 ? -8.272 5.652 13.755 1.00 95.25 174 GLU A N 1
ATOM 1319 C CA . GLU A 1 174 ? -9.016 6.919 13.701 1.00 95.25 174 GLU A CA 1
ATOM 1320 C C . GLU A 1 174 ? -10.484 6.724 13.298 1.00 95.25 174 GLU A C 1
ATOM 1322 O O . GLU A 1 174 ? -11.392 7.309 13.896 1.00 95.25 174 GLU A O 1
ATOM 1327 N N . LEU A 1 175 ? -10.737 5.876 12.298 1.00 96.19 175 LEU A N 1
ATOM 1328 C CA . LEU A 1 175 ? -12.095 5.541 11.867 1.00 96.19 175 LEU A CA 1
ATOM 1329 C C . LEU A 1 175 ? -12.858 4.777 12.961 1.00 96.19 175 LEU A C 1
ATOM 1331 O O . LEU A 1 175 ? -14.038 5.040 13.186 1.00 96.19 175 LEU A O 1
ATOM 1335 N N . ARG A 1 176 ? -12.190 3.876 13.692 1.00 96.31 176 ARG A N 1
ATOM 1336 C CA . ARG A 1 176 ? -12.771 3.143 14.828 1.00 96.31 176 ARG A CA 1
ATOM 1337 C C . ARG A 1 176 ? -13.084 4.049 16.013 1.00 96.31 176 ARG A C 1
ATOM 1339 O O . ARG A 1 176 ? -14.134 3.862 16.622 1.00 96.31 176 ARG A O 1
ATOM 1346 N N . LEU A 1 177 ? -12.244 5.045 16.308 1.00 94.25 177 LEU A N 1
ATOM 1347 C CA . LEU A 1 177 ? -12.546 6.060 17.325 1.00 94.25 177 LEU A CA 1
ATOM 1348 C C . LEU A 1 177 ? -13.821 6.826 16.980 1.00 94.25 177 LEU A C 1
ATOM 1350 O O . LEU A 1 177 ? -14.687 6.986 17.835 1.00 94.25 177 LEU A O 1
ATOM 1354 N N . ARG A 1 178 ? -13.971 7.240 15.718 1.00 92.31 178 ARG A N 1
ATOM 1355 C CA . ARG A 1 178 ? -15.196 7.899 15.238 1.00 92.31 178 ARG A CA 1
ATOM 1356 C C . ARG A 1 178 ? -16.422 6.993 15.309 1.00 92.31 178 ARG A C 1
ATOM 1358 O O . ARG A 1 178 ? -17.517 7.483 15.544 1.00 92.31 178 ARG A O 1
ATOM 1365 N N . ALA A 1 179 ? -16.231 5.685 15.154 1.00 93.06 179 ALA A N 1
ATOM 1366 C CA . ALA A 1 179 ? -17.271 4.679 15.351 1.00 93.06 179 ALA A CA 1
ATOM 1367 C C . ALA A 1 179 ? -17.552 4.353 16.836 1.00 93.06 179 ALA A C 1
ATOM 1369 O O . ALA A 1 179 ? -18.314 3.430 17.111 1.00 93.06 179 ALA A O 1
ATOM 1370 N N . GLY A 1 180 ? -16.891 5.016 17.794 1.00 92.38 180 GLY A N 1
ATOM 1371 C CA . GLY A 1 180 ? -17.010 4.735 19.232 1.00 92.38 180 GLY A CA 1
ATOM 1372 C C . GLY A 1 180 ? -16.283 3.468 19.707 1.00 92.38 180 GLY A C 1
ATOM 1373 O O . GLY A 1 180 ? -16.308 3.133 20.888 1.00 92.38 180 GLY A O 1
ATOM 1374 N N . LYS A 1 181 ? -15.579 2.759 18.819 1.00 93.69 181 LYS A N 1
ATOM 1375 C CA . LYS A 1 181 ? -14.900 1.485 19.106 1.00 93.69 181 LYS A CA 1
ATOM 1376 C C . LYS A 1 181 ? -13.492 1.720 19.662 1.00 93.69 181 LYS A C 1
ATOM 1378 O O . LYS A 1 181 ? -12.501 1.321 19.050 1.00 93.69 181 LYS A O 1
ATOM 1383 N N . ARG A 1 182 ? -13.398 2.375 20.825 1.00 93.56 182 ARG A N 1
ATOM 1384 C CA . ARG A 1 182 ? -12.124 2.832 21.415 1.00 93.56 182 ARG A CA 1
ATOM 1385 C C . ARG A 1 182 ? -11.112 1.709 21.638 1.00 93.56 182 ARG A C 1
ATOM 1387 O O . ARG A 1 182 ? -9.975 1.855 21.212 1.00 93.56 182 ARG A O 1
ATOM 1394 N N . ASN A 1 183 ? -11.516 0.586 22.231 1.00 93.06 183 ASN A N 1
ATOM 1395 C CA . ASN A 1 183 ? -10.594 -0.525 22.514 1.00 93.06 183 ASN A CA 1
ATOM 1396 C C . ASN A 1 183 ? -9.923 -1.050 21.234 1.00 93.06 183 ASN A C 1
ATOM 1398 O O . ASN A 1 183 ? -8.705 -1.146 21.168 1.00 93.06 183 ASN A O 1
ATOM 1402 N N . LEU A 1 184 ? -10.710 -1.253 20.171 1.00 94.44 184 LEU A N 1
ATOM 1403 C CA . LEU A 1 184 ? -10.193 -1.689 18.870 1.00 94.44 184 LEU A CA 1
ATOM 1404 C C . LEU A 1 184 ? -9.295 -0.643 18.192 1.00 94.44 184 LEU A C 1
ATOM 1406 O O . LEU A 1 184 ? -8.515 -0.990 17.306 1.00 94.44 184 LEU A O 1
ATOM 1410 N N . ALA A 1 185 ? -9.442 0.638 18.535 1.00 95.75 185 ALA A N 1
ATOM 1411 C CA . ALA A 1 185 ? -8.553 1.686 18.053 1.00 95.75 185 ALA A CA 1
ATOM 1412 C C . ALA A 1 185 ? -7.210 1.680 18.798 1.00 95.75 185 ALA A C 1
ATOM 1414 O O . ALA A 1 185 ? -6.179 1.883 18.167 1.00 95.75 185 ALA A O 1
ATOM 1415 N N . LEU A 1 186 ? -7.206 1.408 20.109 1.00 95.38 186 LEU A N 1
ATOM 1416 C CA . LEU A 1 186 ? -5.971 1.261 20.890 1.00 95.38 186 LEU A CA 1
ATOM 1417 C C . LEU A 1 186 ? -5.127 0.089 20.370 1.00 95.38 186 LEU A C 1
ATOM 1419 O O . LEU A 1 186 ? -3.927 0.259 20.165 1.00 95.38 186 LEU A O 1
ATOM 1423 N N . ASP A 1 187 ? -5.763 -1.046 20.068 1.00 95.56 187 ASP A N 1
ATOM 1424 C CA . ASP A 1 187 ? -5.090 -2.204 19.464 1.00 95.56 187 ASP A CA 1
ATOM 1425 C C . ASP A 1 187 ? -4.428 -1.832 18.124 1.00 95.56 187 ASP A C 1
ATOM 1427 O O . ASP A 1 187 ? -3.265 -2.152 17.876 1.00 95.56 187 ASP A O 1
ATOM 1431 N N . ASP A 1 188 ? -5.142 -1.094 17.268 1.00 96.81 188 ASP A N 1
ATOM 1432 C CA . ASP A 1 188 ? -4.608 -0.637 15.983 1.00 96.81 188 ASP A CA 1
ATOM 1433 C C . ASP A 1 188 ? -3.468 0.379 16.146 1.00 96.81 188 ASP A C 1
ATOM 1435 O O . ASP A 1 188 ? -2.507 0.334 15.379 1.00 96.81 188 ASP A O 1
ATOM 1439 N N . TYR A 1 189 ? -3.531 1.280 17.132 1.00 96.88 189 TYR A N 1
ATOM 1440 C CA . TYR A 1 189 ? -2.423 2.197 17.414 1.00 96.88 189 TYR A CA 1
ATOM 1441 C C . TYR A 1 189 ? -1.174 1.449 17.891 1.00 96.88 189 TYR A C 1
ATOM 1443 O O . TYR A 1 189 ? -0.072 1.766 17.443 1.00 96.88 189 TYR A O 1
ATOM 1451 N N . ALA A 1 190 ? -1.333 0.430 18.737 1.00 95.94 190 ALA A N 1
ATOM 1452 C CA . ALA A 1 190 ? -0.220 -0.414 19.162 1.00 95.94 190 ALA A CA 1
ATOM 1453 C C . ALA A 1 190 ? 0.408 -1.163 17.972 1.00 95.94 190 ALA A C 1
ATOM 1455 O O . ALA A 1 190 ? 1.631 -1.196 17.838 1.00 95.94 190 ALA A O 1
ATOM 1456 N N . LEU A 1 191 ? -0.411 -1.697 17.058 1.00 96.50 191 LEU A N 1
ATOM 1457 C CA . LEU A 1 191 ? 0.073 -2.332 15.826 1.00 96.50 191 LEU A CA 1
ATOM 1458 C C . LEU A 1 191 ? 0.777 -1.336 14.897 1.00 96.50 191 LEU A C 1
ATOM 1460 O O . LEU A 1 191 ? 1.857 -1.632 14.388 1.00 96.50 191 LEU A O 1
ATOM 1464 N N . ALA A 1 192 ? 0.219 -0.138 14.707 1.00 95.69 192 ALA A N 1
ATOM 1465 C CA . ALA A 1 192 ? 0.857 0.914 13.919 1.00 95.69 192 ALA A CA 1
ATOM 1466 C C . ALA A 1 192 ? 2.236 1.289 14.488 1.00 95.69 192 ALA A C 1
ATOM 1468 O O . ALA A 1 192 ? 3.190 1.435 13.728 1.00 95.69 192 ALA A O 1
ATOM 1469 N N . GLN A 1 193 ? 2.360 1.381 15.816 1.00 94.94 193 GLN A N 1
ATOM 1470 C CA . GLN A 1 193 ? 3.634 1.633 16.490 1.00 94.94 193 GLN A CA 1
ATOM 1471 C C . GLN A 1 193 ? 4.612 0.458 16.357 1.00 94.94 193 GLN A C 1
ATOM 1473 O O . GLN A 1 193 ? 5.796 0.685 16.129 1.00 94.94 193 GLN A O 1
ATOM 1478 N N . LYS A 1 194 ? 4.137 -0.791 16.442 1.00 95.75 194 LYS A N 1
ATOM 1479 C CA . LYS A 1 194 ? 4.966 -1.992 16.235 1.00 95.75 194 LYS A CA 1
ATOM 1480 C C . LYS A 1 194 ? 5.555 -2.042 14.823 1.00 95.75 194 LYS A C 1
ATOM 1482 O O . LYS A 1 194 ? 6.713 -2.414 14.660 1.00 95.75 194 LYS A O 1
ATOM 1487 N N . HIS A 1 195 ? 4.763 -1.685 13.813 1.00 92.69 195 HIS A N 1
ATOM 1488 C CA . HIS A 1 195 ? 5.180 -1.734 12.410 1.00 92.69 195 HIS A CA 1
ATOM 1489 C C . HIS A 1 195 ? 5.978 -0.504 11.951 1.00 92.69 195 HIS A C 1
ATOM 1491 O O . HIS A 1 195 ? 6.660 -0.581 10.933 1.00 92.69 195 HIS A O 1
ATOM 1497 N N . ASP A 1 196 ? 5.927 0.605 12.694 1.00 92.31 196 ASP A N 1
ATOM 1498 C CA . ASP A 1 196 ? 6.730 1.807 12.439 1.00 92.31 196 ASP A CA 1
ATOM 1499 C C . ASP A 1 196 ? 7.373 2.360 13.730 1.00 92.31 196 ASP A C 1
ATOM 1501 O O . ASP A 1 196 ? 7.062 3.471 14.157 1.00 92.31 196 ASP A O 1
ATOM 1505 N N . PRO A 1 197 ? 8.270 1.607 14.394 1.00 91.50 197 PRO A N 1
ATOM 1506 C CA . PRO A 1 197 ? 8.736 1.943 15.743 1.00 91.50 197 PRO A CA 1
ATOM 1507 C C . PRO A 1 197 ? 9.526 3.256 15.818 1.00 91.50 197 PRO A C 1
ATOM 1509 O O . PRO A 1 197 ? 9.524 3.917 16.855 1.00 91.50 197 PRO A O 1
ATOM 1512 N N . THR A 1 198 ? 10.206 3.636 14.735 1.00 91.56 198 THR A N 1
ATOM 1513 C CA . THR A 1 198 ? 11.059 4.833 14.666 1.00 91.56 198 THR A CA 1
ATOM 1514 C C . THR A 1 198 ? 10.532 5.903 13.717 1.00 91.56 198 THR A C 1
ATOM 1516 O O . THR A 1 198 ? 11.087 7.003 13.679 1.00 91.56 198 THR A O 1
ATOM 1519 N N . GLY A 1 199 ? 9.486 5.614 12.943 1.00 91.94 199 GLY A N 1
ATOM 1520 C CA . GLY A 1 199 ? 8.952 6.554 11.974 1.00 91.94 199 GLY A CA 1
ATOM 1521 C C . GLY A 1 199 ? 7.813 7.423 12.506 1.00 91.94 199 GLY A C 1
ATOM 1522 O O . GLY A 1 199 ? 7.351 7.300 13.648 1.00 91.94 199 GLY A O 1
ATOM 1523 N N . PRO A 1 200 ? 7.363 8.374 11.671 1.00 93.44 200 PRO A N 1
ATOM 1524 C CA . PRO A 1 200 ? 6.379 9.371 12.069 1.00 93.44 200 PRO A CA 1
ATOM 1525 C C . PRO A 1 200 ? 5.003 8.760 12.354 1.00 93.44 200 PRO A C 1
ATOM 1527 O O . PRO A 1 200 ? 4.273 9.294 13.188 1.00 93.44 200 PRO A O 1
ATOM 1530 N N . VAL A 1 201 ? 4.645 7.655 11.690 1.00 92.50 201 VAL A N 1
ATOM 1531 C CA . VAL A 1 201 ? 3.330 7.021 11.847 1.00 92.50 201 VAL A CA 1
ATOM 1532 C C . VAL A 1 201 ? 3.251 6.325 13.196 1.00 92.50 201 VAL A C 1
ATOM 1534 O O . VAL A 1 201 ? 2.261 6.499 13.905 1.00 92.50 201 VAL A O 1
ATOM 1537 N N . GLY A 1 202 ? 4.287 5.583 13.588 1.00 90.25 202 GLY A N 1
ATOM 1538 C CA . GLY A 1 202 ? 4.307 4.947 14.903 1.00 90.25 202 GLY A CA 1
ATOM 1539 C C . GLY A 1 202 ? 4.480 5.945 16.043 1.00 90.25 202 GLY A C 1
ATOM 1540 O O . GLY A 1 202 ? 3.863 5.774 17.094 1.00 90.25 202 GLY A O 1
ATOM 1541 N N . ALA A 1 203 ? 5.220 7.038 15.831 1.00 93.12 203 ALA A N 1
ATOM 1542 C CA . ALA A 1 203 ? 5.290 8.132 16.797 1.00 93.12 203 ALA A CA 1
ATOM 1543 C C . ALA A 1 203 ? 3.923 8.809 17.008 1.00 93.12 203 ALA A C 1
ATOM 1545 O O . ALA A 1 203 ? 3.537 9.080 18.147 1.00 93.12 203 ALA A O 1
ATOM 1546 N N . GLU A 1 204 ? 3.168 9.067 15.933 1.00 93.50 204 GLU A N 1
ATOM 1547 C CA . GLU A 1 204 ? 1.796 9.571 16.037 1.00 93.50 204 GLU A CA 1
ATOM 1548 C C . GLU A 1 204 ? 0.887 8.555 16.735 1.00 93.50 204 GLU A C 1
ATOM 1550 O O . GLU A 1 204 ? 0.186 8.914 17.683 1.00 93.50 204 GLU A O 1
ATOM 1555 N N . ALA A 1 205 ? 0.940 7.286 16.328 1.00 92.44 205 ALA A N 1
ATOM 1556 C CA . ALA A 1 205 ? 0.143 6.225 16.929 1.00 92.44 205 ALA A CA 1
ATOM 1557 C C . ALA A 1 205 ? 0.406 6.090 18.435 1.00 92.44 205 ALA A C 1
ATOM 1559 O O . ALA A 1 205 ? -0.543 6.017 19.209 1.00 92.44 205 ALA A O 1
ATOM 1560 N N . GLY A 1 206 ? 1.669 6.149 18.867 1.00 92.31 206 GLY A N 1
ATOM 1561 C CA . GLY A 1 206 ? 2.046 6.106 20.279 1.00 92.31 206 GLY A CA 1
ATOM 1562 C C . GLY A 1 206 ? 1.506 7.295 21.083 1.00 92.31 206 GLY A C 1
ATOM 1563 O O . GLY A 1 206 ? 1.013 7.112 22.198 1.00 92.31 206 GLY A O 1
ATOM 1564 N N . LYS A 1 207 ? 1.520 8.509 20.511 1.00 93.19 207 LYS A N 1
ATOM 1565 C CA . LYS A 1 207 ? 0.904 9.694 21.141 1.00 93.19 207 LYS A CA 1
ATOM 1566 C C . LYS A 1 207 ? -0.601 9.506 21.316 1.00 93.19 207 LYS A C 1
ATOM 1568 O O . LYS A 1 207 ? -1.109 9.657 22.427 1.00 93.19 207 LYS A O 1
ATOM 1573 N N . ARG A 1 208 ? -1.301 9.104 20.248 1.00 92.88 208 ARG A N 1
ATOM 1574 C CA . ARG A 1 208 ? -2.749 8.839 20.287 1.00 92.88 208 ARG A CA 1
ATOM 1575 C C . ARG A 1 208 ? -3.084 7.718 21.263 1.00 92.88 208 ARG A C 1
ATOM 1577 O O . ARG A 1 208 ? -4.043 7.845 22.014 1.00 92.88 208 ARG A O 1
ATOM 1584 N N . LEU A 1 209 ? -2.285 6.653 21.298 1.00 90.75 209 LEU A N 1
ATOM 1585 C CA . LEU A 1 209 ? -2.440 5.546 22.235 1.00 90.75 209 LEU A CA 1
ATOM 1586 C C . LEU A 1 209 ? -2.351 6.041 23.680 1.00 90.75 209 LEU A C 1
ATOM 1588 O O . LEU A 1 209 ? -3.230 5.728 24.477 1.00 90.75 209 LEU A O 1
ATOM 1592 N N . HIS A 1 210 ? -1.340 6.848 24.014 1.00 90.31 210 HIS A N 1
ATOM 1593 C CA . HIS A 1 210 ? -1.190 7.416 25.354 1.00 90.31 210 HIS A CA 1
ATOM 1594 C C . HIS A 1 210 ? -2.370 8.325 25.732 1.00 90.31 210 HIS A C 1
ATOM 1596 O O . HIS A 1 210 ? -2.975 8.145 26.791 1.00 90.31 210 HIS A O 1
ATOM 1602 N N . GLU A 1 211 ? -2.745 9.260 24.855 1.00 90.25 211 GLU A N 1
ATOM 1603 C CA . GLU A 1 211 ? -3.883 10.170 25.056 1.00 90.25 211 GLU A CA 1
ATOM 1604 C C . GLU A 1 211 ? -5.196 9.405 25.267 1.00 90.25 211 GLU A C 1
ATOM 1606 O O . GLU A 1 211 ? -5.952 9.681 26.199 1.00 90.25 211 GLU A O 1
ATOM 1611 N N . GLN A 1 212 ? -5.444 8.392 24.436 1.00 87.88 212 GLN A N 1
ATOM 1612 C CA . GLN A 1 212 ? -6.644 7.558 24.467 1.00 87.88 212 GLN A CA 1
ATOM 1613 C C . GLN A 1 212 ? -6.550 6.413 25.497 1.00 87.88 212 GLN A C 1
ATOM 1615 O O . GLN A 1 212 ? -7.495 5.642 25.653 1.00 87.88 212 GLN A O 1
ATOM 1620 N N . SER A 1 213 ? -5.463 6.290 26.254 1.00 83.44 213 SER A N 1
ATOM 1621 C CA . SER A 1 213 ? -5.371 5.341 27.376 1.00 83.44 213 SER A CA 1
ATOM 1622 C C . SER A 1 213 ? -5.600 6.011 28.728 1.00 83.44 213 SER A C 1
ATOM 1624 O O . SER A 1 213 ? -5.862 5.328 29.717 1.00 83.44 213 SER A O 1
ATOM 1626 N N . ARG A 1 214 ? -5.551 7.349 28.795 1.00 81.56 214 ARG A N 1
ATOM 1627 C CA . ARG A 1 214 ? -5.856 8.071 30.034 1.00 81.56 214 ARG A CA 1
ATOM 1628 C C . ARG A 1 214 ? -7.349 7.946 30.367 1.00 81.56 214 ARG A C 1
ATOM 1630 O O . ARG A 1 214 ? -8.185 8.150 29.479 1.00 81.56 214 ARG A O 1
ATOM 1637 N N . PRO A 1 215 ? -7.704 7.638 31.627 1.00 65.31 215 PRO A N 1
ATOM 1638 C CA . PRO A 1 215 ? -9.091 7.675 32.061 1.00 65.31 215 PRO A CA 1
ATOM 1639 C C . PRO A 1 215 ? -9.625 9.108 31.948 1.00 65.31 215 PRO A C 1
ATOM 1641 O O . PRO A 1 215 ? -8.937 10.073 32.293 1.00 65.31 215 PRO A O 1
ATOM 1644 N N . ALA A 1 216 ? -10.851 9.246 31.447 1.00 54.75 216 ALA A N 1
ATOM 1645 C CA . ALA A 1 216 ? -11.574 10.510 31.402 1.00 54.75 216 ALA A CA 1
ATOM 1646 C C . ALA A 1 216 ? -11.958 10.916 32.836 1.00 54.75 216 ALA A C 1
ATOM 1648 O O . ALA A 1 216 ? -13.036 10.584 33.311 1.00 54.75 216 ALA A O 1
ATOM 1649 N N . GLY A 1 217 ? -11.042 11.548 33.571 1.00 49.91 217 GLY A N 1
ATOM 1650 C CA . GLY A 1 217 ? -11.300 11.928 34.960 1.00 49.91 217 GLY A CA 1
ATOM 1651 C C . GLY A 1 217 ? -10.034 12.173 35.762 1.00 49.91 217 GLY A C 1
ATOM 1652 O O . GLY A 1 217 ? -9.599 11.329 36.535 1.00 49.91 217 GLY A O 1
ATOM 1653 N N . GLY A 1 218 ? -9.453 13.352 35.583 1.00 40.97 218 GLY A N 1
ATOM 1654 C CA . GLY A 1 218 ? -8.407 13.884 36.444 1.00 40.97 218 GLY A CA 1
ATOM 1655 C C . GLY A 1 218 ? -8.400 15.390 36.281 1.00 40.97 218 GLY A C 1
ATOM 1656 O O . GLY A 1 218 ? -7.638 15.911 35.471 1.00 40.97 218 GLY A O 1
ATOM 1657 N N . TYR A 1 219 ? -9.322 16.061 36.975 1.00 43.66 219 TYR A N 1
ATOM 1658 C CA . TYR A 1 219 ? -9.355 17.514 37.085 1.00 43.66 219 TYR A CA 1
ATOM 1659 C C . TYR A 1 219 ? -7.952 18.023 37.424 1.00 43.66 219 TYR A C 1
ATOM 1661 O O . TYR A 1 219 ? -7.356 17.629 38.426 1.00 43.66 219 TYR A O 1
ATOM 1669 N N . GLY A 1 220 ? -7.421 18.869 36.546 1.00 39.78 220 GLY A N 1
ATOM 1670 C CA . GLY A 1 220 ? -6.187 19.588 36.791 1.00 39.78 220 GLY A CA 1
ATOM 1671 C C . GLY A 1 220 ? -6.378 20.550 37.955 1.00 39.78 220 GLY A C 1
ATOM 1672 O O . GLY A 1 220 ? -7.251 21.411 37.912 1.00 39.78 220 GLY A O 1
ATOM 1673 N N . TYR A 1 221 ? -5.528 20.425 38.969 1.00 33.34 221 TYR A N 1
ATOM 1674 C CA . TYR A 1 221 ? -5.190 21.557 39.815 1.00 33.34 221 TYR A CA 1
ATOM 1675 C C . TYR A 1 221 ? -4.017 22.277 39.148 1.00 33.34 221 TYR A C 1
ATOM 1677 O O . TYR A 1 221 ? -2.866 21.844 39.214 1.00 33.34 221 TYR A O 1
ATOM 1685 N N . SER A 1 222 ? -4.336 23.335 38.413 1.00 43.12 222 SER A N 1
ATOM 1686 C CA . SER A 1 222 ? -3.372 24.282 37.871 1.00 43.12 222 SER A CA 1
ATOM 1687 C C . SER A 1 222 ? -2.938 25.266 38.956 1.00 43.12 222 SER A C 1
ATOM 1689 O O . SER A 1 222 ? -3.779 25.950 39.525 1.00 43.12 222 SER A O 1
ATOM 1691 N N . GLY A 1 223 ? -1.624 25.375 39.155 1.00 38.56 223 GLY A N 1
ATOM 1692 C CA . GLY A 1 223 ? -0.932 26.646 39.390 1.00 38.56 223 GLY A CA 1
ATOM 1693 C C . GLY A 1 223 ? -1.279 27.434 40.655 1.00 38.56 223 GLY A C 1
ATOM 1694 O O . GLY A 1 223 ? -2.156 28.286 40.642 1.00 38.56 223 GLY A O 1
ATOM 1695 N N . GLY A 1 224 ? -0.460 27.263 41.694 1.00 29.81 224 GLY A N 1
ATOM 1696 C CA . GLY A 1 224 ? -0.284 28.246 42.762 1.00 29.81 224 GLY A CA 1
ATOM 1697 C C . GLY A 1 224 ? 1.201 28.366 43.088 1.00 29.81 224 GLY A C 1
ATOM 1698 O O . GLY A 1 224 ? 1.773 27.474 43.708 1.00 29.81 224 GLY A O 1
ATOM 1699 N N . ALA A 1 225 ? 1.833 29.430 42.598 1.00 39.72 225 ALA A N 1
ATOM 1700 C CA . ALA A 1 225 ? 3.212 29.785 42.890 1.00 39.72 225 ALA A CA 1
ATOM 1701 C C . ALA A 1 225 ? 3.333 30.301 44.330 1.00 39.72 225 ALA A C 1
ATOM 1703 O O . ALA A 1 225 ? 2.659 31.269 44.668 1.00 39.72 225 ALA A O 1
ATOM 1704 N N . TYR A 1 226 ? 4.234 29.725 45.133 1.00 32.75 226 TYR A N 1
ATOM 1705 C CA . TYR A 1 226 ? 4.738 30.363 46.352 1.00 32.75 226 TYR A CA 1
ATOM 1706 C C . TYR A 1 226 ? 6.238 30.113 46.519 1.00 32.75 226 TYR A C 1
ATOM 1708 O O . TYR A 1 226 ? 6.769 29.049 46.204 1.00 32.75 226 TYR A O 1
ATOM 1716 N N . HIS A 1 227 ? 6.885 31.174 46.977 1.00 35.47 227 HIS A N 1
ATOM 1717 C CA . HIS A 1 227 ? 8.306 31.395 47.167 1.00 35.47 227 HIS A CA 1
ATOM 1718 C C . HIS A 1 227 ? 9.027 30.394 48.087 1.00 35.47 227 HIS A C 1
ATOM 1720 O O . HIS A 1 227 ? 8.479 29.932 49.079 1.00 35.47 227 HIS A O 1
ATOM 1726 N N . GLY A 1 228 ? 10.309 30.178 47.764 1.00 35.03 228 GLY A N 1
ATOM 1727 C CA . GLY A 1 228 ? 11.474 30.250 48.660 1.00 35.03 228 GLY A CA 1
ATOM 1728 C C . GLY A 1 228 ? 11.369 29.725 50.096 1.00 35.03 228 GLY A C 1
ATOM 1729 O O . GLY A 1 228 ? 10.743 30.342 50.948 1.00 35.03 228 GLY A O 1
ATOM 1730 N N . GLY A 1 229 ? 12.146 28.684 50.398 1.00 31.53 229 GLY A N 1
ATOM 1731 C CA . GLY A 1 229 ? 12.463 28.299 51.774 1.00 31.53 229 GLY A CA 1
ATOM 1732 C C . GLY A 1 229 ? 13.190 26.962 51.845 1.00 31.53 229 GLY A C 1
ATOM 1733 O O . GLY A 1 229 ? 12.569 25.908 51.774 1.00 31.53 229 GLY A O 1
ATOM 1734 N N . ALA A 1 230 ? 14.517 27.006 51.965 1.00 39.94 230 ALA A N 1
ATOM 1735 C CA . ALA A 1 230 ? 15.339 25.840 52.257 1.00 39.94 230 ALA A CA 1
ATOM 1736 C C . ALA A 1 230 ? 15.025 25.310 53.669 1.00 39.94 230 ALA A C 1
ATOM 1738 O O . ALA A 1 230 ? 15.132 26.046 54.647 1.00 39.94 230 ALA A O 1
ATOM 1739 N N . GLY A 1 231 ? 14.669 24.029 53.768 1.00 30.81 231 GLY A N 1
ATOM 1740 C CA . GLY A 1 231 ? 14.464 23.300 55.022 1.00 30.81 231 GLY A CA 1
ATOM 1741 C C . GLY A 1 231 ? 14.786 21.809 54.834 1.00 30.81 231 GLY A C 1
ATOM 1742 O O . GLY A 1 231 ? 14.644 21.297 53.719 1.00 30.81 231 GLY A O 1
ATOM 1743 N N . PRO A 1 232 ? 15.292 21.110 55.867 1.00 37.44 232 PRO A N 1
ATOM 1744 C CA . PRO A 1 232 ? 15.989 19.838 55.702 1.00 37.44 232 PRO A CA 1
ATOM 1745 C C . PRO A 1 232 ? 15.038 18.647 55.508 1.00 37.44 232 PRO A C 1
ATOM 1747 O O . PRO A 1 232 ? 13.940 18.590 56.058 1.00 37.44 232 PRO A O 1
ATOM 1750 N N . ARG A 1 233 ? 15.499 17.673 54.713 1.00 35.38 233 ARG A N 1
ATOM 1751 C CA . ARG A 1 233 ? 14.805 16.414 54.390 1.00 35.38 233 ARG A CA 1
ATOM 1752 C C . ARG A 1 233 ? 14.583 15.553 55.645 1.00 35.38 233 ARG A C 1
ATOM 1754 O O . ARG A 1 233 ? 15.571 15.263 56.320 1.00 35.38 233 ARG A O 1
ATOM 1761 N N . PRO A 1 234 ? 13.371 15.026 55.901 1.00 34.22 234 PRO A N 1
ATOM 1762 C CA . PRO A 1 234 ? 13.203 13.899 56.803 1.00 34.22 234 PRO A CA 1
ATOM 1763 C C . PRO A 1 234 ? 13.341 12.563 56.057 1.00 34.22 234 PRO A C 1
ATOM 1765 O O . PRO A 1 234 ? 13.066 12.443 54.861 1.00 34.22 234 PRO A O 1
ATOM 1768 N N . ALA A 1 235 ? 13.821 11.573 56.805 1.00 35.09 235 ALA A N 1
ATOM 1769 C CA . ALA A 1 235 ? 14.160 10.227 56.376 1.00 35.09 235 ALA A CA 1
ATOM 1770 C C . ALA A 1 235 ? 12.945 9.391 55.928 1.00 35.09 235 ALA A C 1
ATOM 1772 O O . ALA A 1 235 ? 11.791 9.701 56.220 1.00 35.09 235 ALA A O 1
ATOM 1773 N N . GLY A 1 236 ? 13.250 8.326 55.183 1.00 34.28 236 GLY A N 1
ATOM 1774 C CA . GLY A 1 236 ? 12.314 7.547 54.383 1.00 34.28 236 GLY A CA 1
ATOM 1775 C C . GLY A 1 236 ? 11.165 6.878 55.140 1.00 34.28 236 GLY A C 1
ATOM 1776 O O . GLY A 1 236 ? 11.294 6.436 56.279 1.00 34.28 236 GLY A O 1
ATOM 1777 N N . ARG A 1 237 ? 10.047 6.730 54.422 1.00 35.06 237 ARG A N 1
ATOM 1778 C CA . ARG A 1 237 ? 8.994 5.752 54.713 1.00 35.06 237 ARG A CA 1
ATOM 1779 C C . ARG A 1 237 ? 8.976 4.674 53.620 1.00 35.06 237 ARG A C 1
ATOM 1781 O O . ARG A 1 237 ? 9.265 4.998 52.467 1.00 35.06 237 ARG A O 1
ATOM 1788 N N . PRO A 1 238 ? 8.659 3.412 53.961 1.00 38.19 238 PRO A N 1
ATOM 1789 C CA . PRO A 1 238 ? 8.779 2.284 53.047 1.00 38.19 238 PRO A CA 1
ATOM 1790 C C . PRO A 1 238 ? 7.652 2.269 52.010 1.00 38.19 238 PRO A C 1
ATOM 1792 O O . PRO A 1 238 ? 6.539 2.730 52.268 1.00 38.19 238 PRO A O 1
ATOM 1795 N N . GLY A 1 239 ? 7.970 1.729 50.833 1.00 36.59 239 GLY A N 1
ATOM 1796 C CA . GLY A 1 239 ? 7.110 1.695 49.657 1.00 36.59 239 GLY A CA 1
ATOM 1797 C C . GLY A 1 239 ? 5.790 0.953 49.863 1.00 36.59 239 GLY A C 1
ATOM 1798 O O . GLY A 1 239 ? 5.765 -0.229 50.198 1.00 36.59 239 GLY A O 1
ATOM 1799 N N . GLY A 1 240 ? 4.691 1.648 49.575 1.00 30.34 240 GLY A N 1
ATOM 1800 C CA . GLY A 1 240 ? 3.399 1.045 49.272 1.00 30.34 240 GLY A CA 1
ATOM 1801 C C . GLY A 1 240 ? 3.286 0.847 47.765 1.00 30.34 240 GLY A C 1
ATOM 1802 O O . GLY A 1 240 ? 2.985 1.790 47.037 1.00 30.34 240 GLY A O 1
ATOM 1803 N N . GLY A 1 241 ? 3.568 -0.368 47.294 1.00 31.83 241 GLY A N 1
ATOM 1804 C CA . GLY A 1 241 ? 3.284 -0.768 45.920 1.00 31.83 241 GLY A CA 1
ATOM 1805 C C . GLY A 1 241 ? 1.776 -0.771 45.676 1.00 31.83 241 GLY A C 1
ATOM 1806 O O . GLY A 1 241 ? 1.024 -1.404 46.415 1.00 31.83 241 GLY A O 1
ATOM 1807 N N . ALA A 1 242 ? 1.333 -0.061 44.641 1.00 32.00 242 ALA A N 1
ATOM 1808 C CA . ALA A 1 242 ? -0.020 -0.201 44.119 1.00 32.00 242 ALA A CA 1
ATOM 1809 C C . ALA A 1 242 ? -0.251 -1.662 43.672 1.00 32.00 242 ALA A C 1
ATOM 1811 O O . ALA A 1 242 ? 0.668 -2.279 43.125 1.00 32.00 242 ALA A O 1
ATOM 1812 N N . PRO A 1 243 ? -1.444 -2.246 43.887 1.00 36.62 243 PRO A N 1
ATOM 1813 C CA . PRO A 1 243 ? -1.693 -3.634 43.528 1.00 36.62 243 PRO A CA 1
ATOM 1814 C C . PRO A 1 243 ? -1.649 -3.806 42.006 1.00 36.62 243 PRO A C 1
ATOM 1816 O O . PRO A 1 243 ? -2.400 -3.167 41.267 1.00 36.62 243 PRO A O 1
ATOM 1819 N N . ALA A 1 244 ? -0.771 -4.697 41.544 1.00 36.09 244 ALA A N 1
ATOM 1820 C CA . ALA A 1 244 ? -0.759 -5.183 40.173 1.00 36.09 244 ALA A CA 1
ATOM 1821 C C . ALA A 1 244 ? -2.155 -5.714 39.805 1.00 36.09 244 ALA A C 1
ATOM 1823 O O . ALA A 1 244 ? -2.738 -6.510 40.548 1.00 36.09 244 ALA A O 1
ATOM 1824 N N . ARG A 1 245 ? -2.701 -5.281 38.660 1.00 39.59 245 ARG A N 1
ATOM 1825 C CA . ARG A 1 245 ? -3.877 -5.924 38.060 1.00 39.59 245 ARG A CA 1
ATOM 1826 C C . ARG A 1 245 ? -3.520 -7.391 37.837 1.00 39.59 245 ARG A C 1
ATOM 1828 O O . ARG A 1 245 ? -2.695 -7.693 36.984 1.00 39.59 245 ARG A O 1
ATOM 1835 N N . LYS A 1 246 ? -4.104 -8.291 38.629 1.00 41.22 246 LYS A N 1
ATOM 1836 C CA . LYS A 1 246 ? -3.958 -9.732 38.422 1.00 41.22 246 LYS A CA 1
ATOM 1837 C C . LYS A 1 246 ? -4.669 -10.079 37.116 1.00 41.22 246 LYS A C 1
ATOM 1839 O O . LYS A 1 246 ? -5.896 -10.017 37.040 1.00 41.22 246 LYS A O 1
ATOM 1844 N N . GLU A 1 247 ? -3.901 -10.364 36.075 1.00 53.53 247 GLU A N 1
ATOM 1845 C CA . GLU A 1 247 ? -4.422 -11.032 34.887 1.00 53.53 247 GLU A CA 1
ATOM 1846 C C . GLU A 1 247 ? -4.927 -12.410 35.329 1.00 53.53 247 GLU A C 1
ATOM 1848 O O . GLU A 1 247 ? -4.203 -13.168 35.971 1.00 53.53 247 GLU A O 1
ATOM 1853 N N . HIS A 1 248 ? -6.208 -12.687 35.086 1.00 69.88 248 HIS A N 1
ATOM 1854 C CA . HIS A 1 248 ? -6.826 -13.952 35.474 1.00 69.88 248 HIS A CA 1
ATOM 1855 C C . HIS A 1 248 ? -6.416 -15.005 34.442 1.00 69.88 248 HIS A C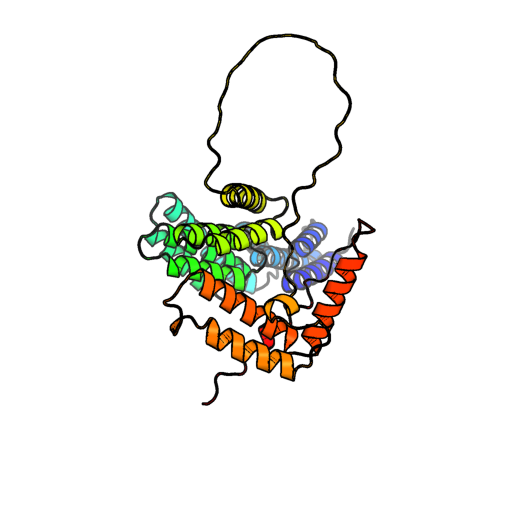 1
ATOM 1857 O O . HIS A 1 248 ? -6.573 -14.777 33.240 1.00 69.88 248 HIS A O 1
ATOM 1863 N N . SER A 1 249 ? -5.897 -16.148 34.890 1.00 85.94 249 SER A N 1
ATOM 1864 C CA . SER A 1 249 ? -5.555 -17.254 33.996 1.00 85.94 249 SER A CA 1
ATOM 1865 C C . SER A 1 249 ? -6.811 -17.756 33.274 1.00 85.94 249 SER A C 1
ATOM 1867 O O . SER A 1 249 ? -7.917 -17.678 33.810 1.00 85.94 249 SER A O 1
ATOM 1869 N N . HIS A 1 250 ? -6.680 -18.331 32.074 1.00 87.31 250 HIS A N 1
ATOM 1870 C CA . HIS A 1 250 ? -7.805 -18.972 31.376 1.00 87.31 250 HIS A CA 1
ATOM 1871 C C . HIS A 1 250 ? -8.510 -20.037 32.238 1.00 87.31 250 HIS A C 1
ATOM 1873 O O . HIS A 1 250 ? -9.719 -20.233 32.110 1.00 87.31 250 HIS A O 1
ATOM 1879 N N . TYR A 1 251 ? -7.787 -20.670 33.166 1.00 89.69 251 TYR A N 1
ATOM 1880 C CA . TYR A 1 251 ? -8.361 -21.579 34.158 1.00 89.69 251 TYR A CA 1
ATOM 1881 C C . TYR A 1 251 ? -9.243 -20.853 35.186 1.00 89.69 251 TYR A C 1
ATOM 188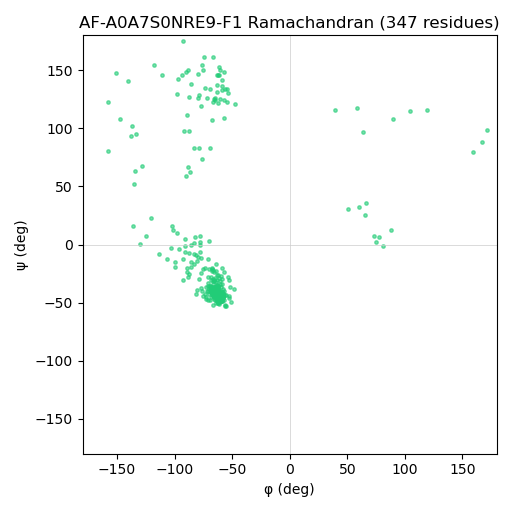3 O O . TYR A 1 251 ? -10.341 -21.325 35.483 1.00 89.69 251 TYR A O 1
ATOM 1891 N N . ASP A 1 252 ? -8.828 -19.672 35.650 1.00 89.12 252 ASP A N 1
ATOM 1892 C CA . ASP A 1 252 ? -9.590 -18.845 36.595 1.00 89.12 252 ASP A CA 1
ATOM 1893 C C . ASP A 1 252 ? -10.889 -18.332 35.961 1.00 89.12 252 ASP A C 1
ATOM 1895 O O . ASP A 1 252 ? -11.935 -18.317 36.608 1.00 89.12 252 ASP A O 1
ATOM 1899 N N . VAL A 1 253 ? -10.848 -17.983 34.669 1.00 89.19 253 VAL A N 1
ATOM 1900 C CA . VAL A 1 253 ? -12.027 -17.550 33.897 1.00 89.19 253 VAL A CA 1
ATOM 1901 C C . VAL A 1 253 ? -13.085 -18.656 33.812 1.00 89.19 253 VAL A C 1
ATOM 1903 O O . VAL A 1 253 ? -14.282 -18.374 33.870 1.00 89.19 253 VAL A O 1
ATOM 1906 N N . LEU A 1 254 ? -12.662 -19.919 33.696 1.00 89.00 254 LEU A N 1
ATOM 1907 C CA . LEU A 1 254 ? -13.567 -21.073 33.690 1.00 89.00 254 LEU A CA 1
ATOM 1908 C C . LEU A 1 254 ? -13.879 -21.612 35.097 1.00 89.00 254 LEU A C 1
ATOM 1910 O O . LEU A 1 254 ? -14.741 -22.483 35.230 1.00 89.00 254 LEU A O 1
ATOM 1914 N N . GLY A 1 255 ? -13.214 -21.101 36.139 1.00 88.19 255 GLY A N 1
ATOM 1915 C CA . GLY A 1 255 ? -13.348 -21.575 37.517 1.00 88.19 255 GLY A CA 1
ATOM 1916 C C . GLY A 1 255 ? -12.835 -23.003 37.713 1.00 88.19 255 GLY A C 1
ATOM 1917 O O . GLY A 1 255 ? -13.435 -23.776 38.459 1.00 88.19 255 GLY A O 1
ATOM 1918 N N . LEU A 1 256 ? -11.769 -23.374 37.002 1.00 90.81 256 LEU A N 1
ATOM 1919 C CA . LEU A 1 256 ? -11.181 -24.712 37.013 1.00 90.81 256 LEU A CA 1
ATOM 1920 C C . LEU A 1 256 ? -9.741 -24.676 37.528 1.00 90.81 256 LEU A C 1
ATOM 1922 O O . LEU A 1 256 ? -9.047 -23.675 37.401 1.00 90.81 256 LEU A O 1
ATOM 1926 N N . ALA A 1 257 ? -9.269 -25.793 38.077 1.00 86.88 257 ALA A N 1
ATOM 1927 C CA . ALA A 1 257 ? -7.852 -25.967 38.380 1.00 86.88 257 ALA A CA 1
ATOM 1928 C C . ALA A 1 257 ? -7.051 -26.253 37.095 1.00 86.88 257 ALA A C 1
ATOM 1930 O O . ALA A 1 257 ? -7.576 -26.844 36.150 1.00 86.88 257 ALA A O 1
ATOM 1931 N N . ALA A 1 258 ? -5.753 -25.928 37.086 1.00 83.81 258 ALA A N 1
ATOM 1932 C CA . ALA A 1 258 ? -4.855 -26.218 35.959 1.00 83.81 258 ALA A CA 1
ATOM 1933 C C . ALA A 1 258 ? -4.760 -27.722 35.613 1.00 83.81 258 ALA A C 1
ATOM 1935 O O . ALA A 1 258 ? -4.406 -28.086 34.494 1.00 83.81 258 ALA A O 1
ATOM 1936 N N . SER A 1 259 ? -5.124 -28.605 36.550 1.00 84.75 259 SER A N 1
ATOM 1937 C CA . SER A 1 259 ? -5.194 -30.062 36.378 1.00 84.75 259 SER A CA 1
ATOM 1938 C C . SER A 1 259 ? -6.521 -30.579 35.797 1.00 84.75 259 SER A C 1
ATOM 1940 O O . SER A 1 259 ? -6.663 -31.786 35.616 1.00 84.75 259 SER A O 1
ATOM 1942 N N . ALA A 1 260 ? -7.497 -29.712 35.498 1.00 88.25 260 ALA A N 1
ATOM 1943 C CA . ALA A 1 260 ? -8.830 -30.129 35.050 1.00 88.25 260 ALA A CA 1
ATOM 1944 C C . ALA A 1 260 ? -8.799 -30.922 33.731 1.00 88.25 260 ALA A C 1
ATOM 1946 O O . ALA A 1 260 ? -7.989 -30.643 32.841 1.00 88.25 260 ALA A O 1
ATOM 1947 N N . SER A 1 261 ? -9.700 -31.895 33.571 1.00 88.81 261 SER A N 1
ATOM 1948 C CA . SER A 1 261 ? -9.790 -32.680 32.336 1.00 88.81 261 SER A CA 1
ATOM 1949 C C . SER A 1 261 ? -10.438 -31.877 31.196 1.00 88.81 261 SER A C 1
ATOM 1951 O O . SER A 1 261 ? -11.137 -30.886 31.418 1.00 88.81 261 SER A O 1
ATOM 1953 N N . VAL A 1 262 ? -10.244 -32.314 29.946 1.00 87.69 262 VAL A N 1
ATOM 1954 C CA . VAL A 1 262 ? -10.886 -31.687 28.769 1.00 87.69 262 VAL A CA 1
ATOM 1955 C C . VAL A 1 262 ? -12.416 -31.759 28.859 1.00 87.69 262 VAL A C 1
ATOM 1957 O O . VAL A 1 262 ? -13.118 -30.861 28.386 1.00 87.69 262 VAL A O 1
ATOM 1960 N N . GLU A 1 263 ? -12.957 -32.801 29.493 1.00 87.06 263 GLU A N 1
ATOM 1961 C CA . GLU A 1 263 ? -14.397 -32.906 29.721 1.00 87.06 263 GLU A CA 1
ATOM 1962 C C . GLU A 1 263 ? -14.908 -31.864 30.714 1.00 87.06 263 GLU A C 1
ATOM 1964 O O . GLU A 1 263 ? -15.977 -31.288 30.495 1.00 87.06 263 GLU A O 1
ATOM 1969 N N . ASP A 1 264 ? -14.140 -31.580 31.765 1.00 90.38 264 ASP A N 1
ATOM 1970 C CA . ASP A 1 264 ? -14.494 -30.575 32.770 1.00 90.38 264 ASP A CA 1
ATOM 1971 C C . ASP A 1 264 ? -14.447 -29.167 32.178 1.00 90.38 264 ASP A C 1
ATOM 1973 O O . ASP A 1 264 ? -15.362 -28.376 32.406 1.00 90.38 264 ASP A O 1
ATOM 1977 N N . ILE A 1 265 ? -13.464 -28.894 31.314 1.00 90.69 265 ILE A N 1
ATOM 1978 C CA . ILE A 1 265 ? -13.360 -27.648 30.539 1.00 90.69 265 ILE A CA 1
ATOM 1979 C C . ILE A 1 265 ? -14.603 -27.453 29.661 1.00 90.69 265 ILE A C 1
ATOM 1981 O O . ILE A 1 265 ? -15.230 -26.391 29.686 1.00 90.69 265 ILE A O 1
ATOM 1985 N N . LYS A 1 266 ? -15.039 -28.500 28.949 1.00 89.81 266 LYS A N 1
ATOM 1986 C CA . LYS A 1 266 ? -16.270 -28.469 28.138 1.00 89.81 266 LYS A CA 1
ATOM 1987 C C . LYS A 1 266 ? -17.530 -28.278 28.985 1.00 89.81 266 LYS A C 1
ATOM 1989 O O . LYS A 1 266 ? -18.433 -27.542 28.583 1.00 89.81 266 LYS A O 1
ATOM 1994 N N . LYS A 1 267 ? -17.625 -28.936 30.145 1.00 90.81 267 LYS A N 1
ATOM 1995 C CA . LYS A 1 267 ? -18.766 -28.797 31.068 1.00 90.81 267 LYS A CA 1
ATOM 1996 C C . LYS A 1 267 ? -18.835 -27.383 31.658 1.00 90.81 267 LYS A C 1
ATOM 1998 O O . LYS A 1 267 ? -19.915 -26.790 31.655 1.00 90.81 267 LYS A O 1
ATOM 2003 N N . ALA A 1 268 ? -17.705 -26.830 32.100 1.00 90.50 268 ALA A N 1
ATOM 2004 C CA . ALA A 1 268 ? -17.610 -25.478 32.647 1.00 90.50 268 ALA A CA 1
ATOM 2005 C C . ALA A 1 268 ? -17.967 -24.417 31.600 1.00 90.50 268 ALA A C 1
ATOM 2007 O O . ALA A 1 268 ? -18.809 -23.558 31.869 1.00 90.50 268 ALA A O 1
ATOM 2008 N N . TYR A 1 269 ? -17.427 -24.540 30.382 1.00 91.81 269 TYR A N 1
ATOM 2009 C CA . TYR A 1 269 ? -17.760 -23.656 29.267 1.00 91.81 269 TYR A CA 1
ATOM 2010 C C . TYR A 1 269 ? -19.263 -23.642 28.980 1.00 91.81 269 TYR A C 1
ATOM 2012 O O . TYR A 1 269 ? -19.871 -22.577 28.995 1.00 91.81 269 TYR A O 1
ATOM 2020 N N . ARG A 1 270 ? -19.902 -24.810 28.806 1.00 89.25 270 ARG A N 1
ATOM 2021 C CA . ARG A 1 270 ? -21.351 -24.878 28.536 1.00 89.25 270 ARG A CA 1
ATOM 2022 C C . ARG A 1 270 ? -22.178 -24.213 29.638 1.00 89.25 270 ARG A C 1
ATOM 2024 O O . ARG A 1 270 ? -23.120 -23.481 29.344 1.00 89.25 270 ARG A O 1
ATOM 2031 N N . LYS A 1 271 ? -21.815 -24.435 30.905 1.00 91.62 271 LYS A N 1
ATOM 2032 C CA . LYS A 1 271 ? -22.499 -23.838 32.062 1.00 91.62 271 LYS A CA 1
ATOM 2033 C C . LYS A 1 271 ? -22.358 -22.313 32.088 1.00 91.62 271 LYS A C 1
ATOM 2035 O O . LYS A 1 271 ? -23.335 -21.621 32.362 1.00 91.62 271 LYS A O 1
ATOM 2040 N N . LEU A 1 272 ? -21.162 -21.794 31.816 1.00 89.12 272 LEU A N 1
ATOM 2041 C CA . LEU A 1 272 ? -20.869 -20.360 31.837 1.00 89.12 272 LEU A CA 1
ATOM 2042 C C . LEU A 1 272 ? -21.420 -19.635 30.603 1.00 89.12 272 LEU A C 1
ATOM 2044 O O . LEU A 1 272 ? -22.019 -18.572 30.748 1.00 89.12 272 LEU A O 1
ATOM 2048 N N . ALA A 1 273 ? -21.322 -20.239 29.418 1.00 86.12 273 ALA A N 1
ATOM 2049 C CA . ALA A 1 273 ? -21.887 -19.714 28.178 1.00 86.12 273 ALA A CA 1
ATOM 2050 C C . ALA A 1 273 ? -23.415 -19.581 28.261 1.00 86.12 273 ALA A C 1
ATOM 2052 O O . ALA A 1 273 ? -23.961 -18.559 27.864 1.00 86.12 273 ALA A O 1
ATOM 2053 N N . LEU A 1 274 ? -24.110 -20.557 28.860 1.00 85.81 274 LEU A N 1
ATOM 2054 C CA . LEU A 1 274 ? -25.561 -20.477 29.080 1.00 85.81 274 LEU A CA 1
ATOM 2055 C C . LEU A 1 274 ? -25.967 -19.406 30.102 1.00 85.81 274 LEU A C 1
ATOM 2057 O O . LEU A 1 274 ? -27.085 -18.898 30.027 1.00 85.81 274 LEU A O 1
ATOM 2061 N N . ARG A 1 275 ? -25.095 -19.084 31.064 1.00 84.12 275 ARG A N 1
ATOM 2062 C CA . ARG A 1 275 ? -25.334 -18.043 32.079 1.00 84.12 275 ARG A CA 1
ATOM 2063 C C . ARG A 1 275 ? -25.063 -16.644 31.545 1.00 84.12 275 ARG A C 1
ATOM 2065 O O . ARG A 1 275 ? -25.807 -15.729 31.866 1.00 84.12 275 ARG A O 1
ATOM 2072 N N . HIS A 1 276 ? -24.020 -16.491 30.735 1.00 81.75 276 HIS A N 1
ATOM 2073 C CA . HIS A 1 276 ? -23.568 -15.205 30.203 1.00 81.75 276 HIS A CA 1
ATOM 2074 C C . HIS A 1 276 ? -24.003 -14.954 28.753 1.00 81.75 276 HIS A C 1
ATOM 2076 O O . HIS A 1 276 ? -23.525 -14.012 28.131 1.00 81.75 276 HIS A O 1
ATOM 2082 N N . HIS A 1 277 ? -24.925 -15.761 28.217 1.00 80.12 277 HIS A N 1
ATOM 2083 C CA . HIS A 1 277 ? -25.456 -15.563 26.870 1.00 80.12 277 HIS A CA 1
ATOM 2084 C C . HIS A 1 277 ? -26.107 -14.170 26.739 1.00 80.12 277 HIS A C 1
ATOM 2086 O O . HIS A 1 277 ? -26.858 -13.782 27.645 1.00 80.12 277 HIS A O 1
ATOM 2092 N N . PRO A 1 278 ? -25.864 -13.429 25.642 1.00 73.38 278 PRO A N 1
ATOM 2093 C CA . PRO A 1 278 ? -26.400 -12.079 25.448 1.00 73.38 278 PRO A CA 1
ATOM 2094 C C . PRO A 1 278 ? -27.934 -12.028 25.529 1.00 73.38 278 PRO A C 1
ATOM 2096 O O . PRO A 1 278 ? -28.472 -11.154 26.209 1.00 73.38 278 PRO A O 1
ATOM 2099 N N . ASP A 1 279 ? -28.623 -13.023 24.961 1.00 73.50 279 ASP A N 1
ATOM 2100 C CA . ASP A 1 279 ? -30.095 -13.101 24.958 1.00 73.50 279 ASP A CA 1
ATOM 2101 C C . ASP A 1 279 ? -30.725 -13.226 26.353 1.00 73.50 279 ASP A C 1
ATOM 2103 O O . ASP A 1 279 ? -31.865 -12.824 26.551 1.00 73.50 279 ASP A O 1
ATOM 2107 N N . LYS A 1 280 ? -30.005 -13.779 27.340 1.00 74.62 280 LYS A N 1
ATOM 2108 C CA . LYS A 1 280 ? -30.522 -13.944 28.712 1.00 74.62 280 LYS A CA 1
ATOM 2109 C C . LYS A 1 280 ? -30.185 -12.775 29.636 1.00 74.62 280 LYS A C 1
ATOM 2111 O O . LYS A 1 280 ? -30.738 -12.701 30.727 1.00 74.62 280 LYS A O 1
ATOM 2116 N N . ASN A 1 281 ? -29.285 -11.883 29.217 1.00 72.19 281 ASN A N 1
ATOM 2117 C CA . ASN A 1 281 ? -28.750 -10.800 30.047 1.00 72.19 281 ASN A CA 1
ATOM 2118 C C . ASN A 1 281 ? -29.026 -9.405 29.467 1.00 72.19 281 ASN A C 1
ATOM 2120 O O . ASN A 1 281 ? -28.295 -8.463 29.777 1.00 72.19 281 ASN A O 1
ATOM 2124 N N . ASN A 1 282 ? -30.055 -9.274 28.620 1.00 66.69 282 ASN A N 1
ATOM 2125 C CA . ASN A 1 282 ? -30.514 -7.999 28.055 1.00 66.69 282 ASN A CA 1
ATOM 2126 C C . ASN A 1 282 ? -29.395 -7.148 27.414 1.00 66.69 282 ASN A C 1
ATOM 2128 O O . ASN A 1 282 ? -29.454 -5.923 27.432 1.00 66.69 282 ASN A O 1
ATOM 2132 N N . GLY A 1 283 ? -28.353 -7.790 26.871 1.00 61.56 283 GLY A N 1
ATOM 2133 C CA . GLY A 1 283 ? -27.232 -7.081 26.248 1.00 61.56 283 GLY A CA 1
ATOM 2134 C C . GLY A 1 283 ? -26.387 -6.230 27.205 1.00 61.56 283 GLY A C 1
ATOM 2135 O O . GLY A 1 283 ? -25.765 -5.277 26.757 1.00 61.56 283 GLY A O 1
ATOM 2136 N N . SER A 1 284 ? -26.347 -6.543 28.506 1.00 74.19 284 SER A N 1
ATOM 2137 C CA . SER A 1 284 ? -25.422 -5.879 29.435 1.00 74.19 284 SER A CA 1
ATOM 2138 C C . SER A 1 284 ? -23.967 -6.031 28.964 1.00 74.19 284 SER A C 1
ATOM 2140 O O . SER A 1 284 ? -23.482 -7.157 28.797 1.00 74.19 284 SER A O 1
ATOM 2142 N N . ASP A 1 285 ? -23.264 -4.904 28.802 1.00 71.25 285 ASP A N 1
ATOM 2143 C CA . ASP A 1 285 ? -21.860 -4.848 28.362 1.00 71.25 285 ASP A CA 1
ATOM 2144 C C . ASP A 1 285 ? -20.945 -5.753 29.208 1.00 71.25 285 ASP A C 1
ATOM 2146 O O . ASP A 1 285 ? -20.054 -6.422 28.680 1.00 71.25 285 ASP A O 1
ATOM 2150 N N . ASP A 1 286 ? -21.206 -5.859 30.513 1.00 74.69 286 ASP A N 1
ATOM 2151 C CA . ASP A 1 286 ? -20.444 -6.707 31.435 1.00 74.69 286 ASP A CA 1
ATOM 2152 C C . ASP A 1 286 ? -20.655 -8.204 31.170 1.00 74.69 286 ASP A C 1
ATOM 2154 O O . ASP A 1 286 ? -19.719 -9.006 31.265 1.00 74.69 286 ASP A O 1
ATOM 2158 N N . ALA A 1 287 ? -21.882 -8.610 30.829 1.00 71.88 287 ALA A N 1
ATOM 2159 C CA . ALA A 1 287 ? -22.187 -9.995 30.479 1.00 71.88 287 ALA A CA 1
ATOM 2160 C C . ALA A 1 287 ? -21.558 -10.367 29.131 1.00 71.88 287 ALA A C 1
ATOM 2162 O O . ALA A 1 287 ? -21.003 -11.459 28.997 1.00 71.88 287 ALA A O 1
ATOM 2163 N N . GLN A 1 288 ? -21.558 -9.434 28.174 1.00 74.50 288 GLN A N 1
ATOM 2164 C CA . GLN A 1 288 ? -20.916 -9.614 26.876 1.00 74.50 288 GLN A CA 1
ATOM 2165 C C . GLN A 1 288 ? -19.390 -9.725 27.005 1.00 74.50 288 GLN A C 1
ATOM 2167 O O . GLN A 1 288 ? -18.788 -10.626 26.418 1.00 74.50 288 GLN A O 1
ATOM 2172 N N . GLN A 1 289 ? -18.754 -8.876 27.818 1.00 80.50 289 GLN A N 1
ATOM 2173 C CA . GLN A 1 289 ? -17.314 -8.965 28.086 1.00 80.50 289 GLN A CA 1
ATOM 2174 C C . GLN A 1 289 ? -16.936 -10.297 28.745 1.00 80.50 289 GLN A C 1
ATOM 2176 O O . GLN A 1 289 ? -15.975 -10.943 28.319 1.00 80.50 289 GLN A O 1
ATOM 2181 N N . LYS A 1 290 ? -17.719 -10.754 29.731 1.00 83.88 290 LYS A N 1
ATOM 2182 C CA . LYS A 1 290 ? -17.520 -12.067 30.363 1.00 83.88 290 LYS A CA 1
ATOM 2183 C C . LYS A 1 290 ? -17.688 -13.205 29.363 1.00 83.88 290 LYS A C 1
ATOM 2185 O O . LYS A 1 290 ? -16.869 -14.118 29.349 1.00 83.88 290 LYS A O 1
ATOM 2190 N N . PHE A 1 291 ? -18.691 -13.135 28.490 1.00 83.81 291 PHE A N 1
ATOM 2191 C CA . PHE A 1 291 ? -18.914 -14.143 27.455 1.00 83.81 291 PHE A CA 1
ATOM 2192 C C . PHE A 1 291 ? -17.719 -14.261 26.498 1.00 83.81 291 PHE A C 1
ATOM 2194 O O . PHE A 1 291 ? -17.247 -15.368 26.238 1.00 83.81 291 PHE A O 1
ATOM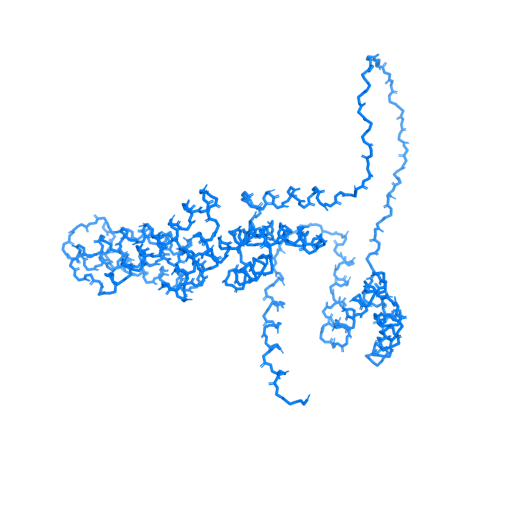 2201 N N . VAL A 1 292 ? -17.158 -13.131 26.052 1.00 86.06 292 VAL A N 1
ATOM 2202 C CA . VAL A 1 292 ? -15.949 -13.122 25.209 1.00 86.06 292 VAL A CA 1
ATOM 2203 C C . VAL A 1 292 ? -14.749 -13.729 25.944 1.00 86.06 292 VAL A C 1
ATOM 2205 O O . VAL A 1 292 ? -13.997 -14.501 25.350 1.00 86.06 292 VAL A O 1
ATOM 2208 N N . GLN A 1 293 ? -14.564 -13.422 27.230 1.00 88.12 293 GLN A N 1
ATOM 2209 C CA . GLN A 1 293 ? -13.478 -13.999 28.033 1.00 88.12 293 GLN A CA 1
ATOM 2210 C C . GLN A 1 293 ? -13.629 -15.518 28.200 1.00 88.12 293 GLN A C 1
ATOM 2212 O O . GLN A 1 293 ? -12.657 -16.250 28.011 1.00 88.12 293 GLN A O 1
ATOM 2217 N N . ILE A 1 294 ? -14.844 -15.996 28.487 1.00 89.25 294 ILE A N 1
ATOM 2218 C CA . ILE A 1 294 ? -15.172 -17.426 28.605 1.00 89.25 294 ILE A CA 1
ATOM 2219 C C . ILE A 1 294 ? -14.872 -18.160 27.295 1.00 89.25 294 ILE A C 1
ATOM 2221 O O . ILE A 1 294 ? -14.310 -19.256 27.314 1.00 89.25 294 ILE A O 1
ATOM 2225 N N . GLN A 1 295 ? -15.216 -17.556 26.156 1.00 88.94 295 GLN A N 1
ATOM 2226 C CA . GLN A 1 295 ? -14.983 -18.154 24.847 1.00 88.94 295 GLN A CA 1
ATOM 2227 C C . GLN A 1 295 ? -13.492 -18.236 24.507 1.00 88.94 295 GLN A C 1
ATOM 2229 O O . GLN A 1 295 ? -13.017 -19.309 24.150 1.00 88.94 295 GLN A O 1
ATOM 2234 N N . ARG A 1 296 ? -12.729 -17.159 24.737 1.00 88.06 296 ARG A N 1
ATOM 2235 C CA . ARG A 1 296 ? -11.266 -17.164 24.557 1.00 88.06 296 ARG A CA 1
ATOM 2236 C C . ARG A 1 296 ? -10.579 -18.228 25.416 1.00 88.06 296 ARG A C 1
ATOM 2238 O O . ARG A 1 296 ? -9.704 -18.934 24.927 1.00 88.06 296 ARG A O 1
ATOM 2245 N N . ALA A 1 297 ? -10.988 -18.359 26.680 1.00 90.88 297 ALA A N 1
ATOM 2246 C CA . ALA A 1 297 ? -10.442 -19.373 27.577 1.00 90.88 297 ALA A CA 1
ATOM 2247 C C . ALA A 1 297 ? -10.736 -20.796 27.074 1.00 90.88 297 ALA A C 1
ATOM 2249 O O . ALA A 1 297 ? -9.862 -21.659 27.112 1.00 90.88 297 ALA A O 1
ATOM 2250 N N . TYR A 1 298 ? -11.945 -21.044 26.567 1.00 91.56 298 TYR A N 1
ATOM 2251 C CA . TYR A 1 298 ? -12.305 -22.343 26.005 1.00 91.56 298 TYR A CA 1
ATOM 2252 C C . TYR A 1 298 ? -11.546 -22.661 24.713 1.00 91.56 298 TYR A C 1
ATOM 2254 O O . TYR A 1 298 ? -11.077 -23.788 24.563 1.00 91.56 298 TYR A O 1
ATOM 2262 N N . ASP A 1 299 ? -11.383 -21.696 23.808 1.00 89.38 299 ASP A N 1
ATOM 2263 C CA . ASP A 1 299 ? -10.686 -21.914 22.536 1.00 89.38 299 ASP A CA 1
ATOM 2264 C C . ASP A 1 299 ? -9.252 -22.412 22.770 1.00 89.38 299 ASP A C 1
ATOM 2266 O O . ASP A 1 299 ? -8.854 -23.410 22.176 1.00 89.38 299 ASP A O 1
ATOM 2270 N N . VAL A 1 300 ? -8.536 -21.806 23.726 1.00 90.12 300 VAL A N 1
ATOM 2271 C CA . VAL A 1 300 ? -7.162 -22.192 24.090 1.00 90.12 300 VAL A CA 1
ATOM 2272 C C . VAL A 1 300 ? -7.109 -23.504 24.882 1.00 90.12 300 VAL A C 1
ATOM 2274 O O . VAL A 1 300 ? -6.244 -24.342 24.636 1.00 90.12 300 VAL A O 1
ATOM 2277 N N . LEU A 1 301 ? -8.010 -23.704 25.851 1.00 90.75 301 LEU A N 1
ATOM 2278 C CA . LEU A 1 301 ? -7.938 -24.843 26.780 1.00 90.75 301 LEU A CA 1
ATOM 2279 C C . LEU A 1 301 ? -8.596 -26.129 26.256 1.00 90.75 301 LEU A C 1
ATOM 2281 O O . LEU A 1 301 ? -8.333 -27.212 26.785 1.00 90.75 301 LEU A O 1
ATOM 2285 N N . SER A 1 302 ? -9.477 -26.035 25.257 1.00 89.44 302 SER A N 1
ATOM 2286 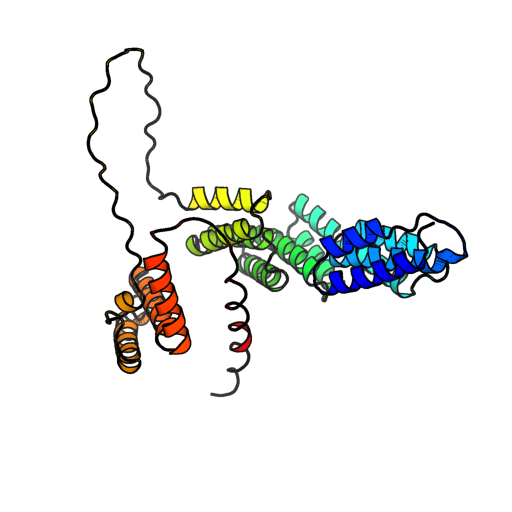C CA . SER A 1 302 ? -10.208 -27.188 24.711 1.00 89.44 302 SER A CA 1
ATOM 2287 C C . SER A 1 302 ? -9.366 -28.067 23.782 1.00 89.44 302 SER A C 1
ATOM 2289 O O . SER A 1 302 ? -9.668 -29.257 23.648 1.00 89.44 302 SER A O 1
ATOM 2291 N N . ASP A 1 303 ? -8.316 -27.507 23.177 1.00 89.19 303 ASP A N 1
ATOM 2292 C CA . ASP A 1 303 ? -7.351 -28.217 22.341 1.00 89.19 303 ASP A CA 1
ATOM 2293 C C . ASP A 1 303 ? -6.092 -28.580 23.144 1.00 89.19 303 ASP A C 1
ATOM 2295 O O . ASP A 1 303 ? -5.483 -27.743 23.810 1.00 89.19 303 ASP A O 1
ATOM 2299 N N . ALA A 1 304 ? -5.683 -29.849 23.083 1.00 84.38 304 ALA A N 1
ATOM 2300 C CA . ALA A 1 304 ? -4.580 -30.358 23.895 1.00 84.38 304 ALA A CA 1
ATOM 2301 C C . ALA A 1 304 ? -3.215 -29.745 23.527 1.00 84.38 304 ALA A C 1
ATOM 2303 O O . ALA A 1 304 ? -2.363 -29.590 24.404 1.00 84.38 304 ALA A O 1
ATOM 2304 N N . ALA A 1 305 ? -2.995 -29.390 22.256 1.00 82.69 305 ALA A N 1
ATOM 2305 C CA . ALA A 1 305 ? -1.750 -28.767 21.819 1.00 82.69 305 ALA A CA 1
ATOM 2306 C C . ALA A 1 305 ? -1.702 -27.294 22.245 1.00 82.69 305 ALA A C 1
ATOM 2308 O O . ALA A 1 305 ? -0.693 -26.853 22.794 1.00 82.69 305 ALA A O 1
ATOM 2309 N N . GLN A 1 306 ? -2.804 -26.557 22.074 1.00 85.50 306 GLN A N 1
ATOM 2310 C CA . GLN A 1 306 ? -2.895 -25.155 22.498 1.00 85.50 306 GLN A CA 1
ATOM 2311 C C . GLN A 1 306 ? -2.803 -25.002 24.018 1.00 85.50 306 GLN A C 1
ATOM 2313 O O . GLN A 1 306 ? -2.050 -24.154 24.499 1.00 85.50 306 GLN A O 1
ATOM 2318 N N . ARG A 1 307 ? -3.474 -25.878 24.775 1.00 90.25 307 ARG A N 1
ATOM 2319 C CA . ARG A 1 307 ? -3.374 -25.929 26.237 1.00 90.25 307 ARG A CA 1
ATOM 2320 C C . ARG A 1 307 ? -1.936 -26.148 2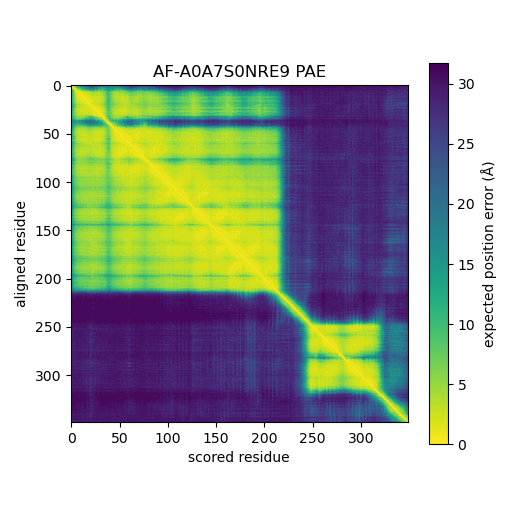6.697 1.00 90.25 307 ARG A C 1
ATOM 2322 O O . ARG A 1 307 ? -1.466 -25.444 27.582 1.00 90.25 307 ARG A O 1
ATOM 2329 N N . ARG A 1 308 ? -1.212 -27.077 26.063 1.00 84.31 308 ARG A N 1
ATOM 2330 C CA . ARG A 1 308 ? 0.194 -27.346 26.389 1.00 84.31 308 ARG A CA 1
ATOM 2331 C C . ARG A 1 308 ? 1.079 -26.124 26.143 1.00 84.31 308 ARG A C 1
ATOM 2333 O O . ARG A 1 308 ? 1.917 -25.816 26.984 1.00 84.31 308 ARG A O 1
ATOM 2340 N N . THR A 1 309 ? 0.900 -25.433 25.018 1.00 85.06 309 THR A N 1
ATOM 2341 C CA . THR A 1 309 ? 1.643 -24.200 24.714 1.00 85.06 309 THR A CA 1
ATOM 2342 C C . THR A 1 309 ? 1.336 -23.104 25.731 1.00 85.06 309 THR A C 1
ATOM 2344 O O . THR A 1 309 ? 2.254 -22.474 26.249 1.00 85.06 309 THR A O 1
ATOM 2347 N N . TYR A 1 310 ? 0.061 -22.930 26.080 1.00 85.69 310 TYR A N 1
ATOM 2348 C CA . TYR A 1 310 ? -0.372 -21.975 27.094 1.00 85.69 310 TYR A CA 1
ATOM 2349 C C . TYR A 1 310 ? 0.226 -22.282 28.478 1.00 85.69 310 TYR A C 1
ATOM 2351 O O . TYR A 1 310 ? 0.776 -21.393 29.126 1.00 85.69 310 TYR A O 1
ATOM 2359 N N . ASP A 1 311 ? 0.200 -23.544 28.914 1.00 86.81 311 ASP A N 1
ATOM 2360 C CA . ASP A 1 311 ? 0.763 -23.968 30.201 1.00 86.81 311 ASP A CA 1
ATOM 2361 C C . ASP A 1 311 ? 2.291 -23.773 30.251 1.00 86.81 311 ASP A C 1
ATOM 2363 O O . ASP A 1 311 ? 2.844 -23.388 31.286 1.00 86.81 311 ASP A O 1
ATOM 2367 N N . LEU A 1 312 ? 2.985 -23.993 29.128 1.00 83.12 312 LEU A N 1
ATOM 2368 C CA . LEU A 1 312 ? 4.421 -23.727 28.996 1.00 83.12 312 LEU A CA 1
ATOM 2369 C C . LEU A 1 312 ? 4.736 -22.229 29.079 1.00 83.12 312 LEU A C 1
ATOM 2371 O O . LEU A 1 312 ? 5.676 -21.856 29.780 1.00 83.12 312 LEU A O 1
ATOM 2375 N N . GLN A 1 313 ? 3.936 -21.383 28.426 1.00 81.69 313 GLN A N 1
ATOM 2376 C CA . GLN A 1 313 ? 4.082 -19.925 28.462 1.00 81.69 313 GLN A CA 1
ATOM 2377 C C . GLN A 1 313 ? 3.798 -19.345 29.852 1.00 81.69 313 GLN A C 1
ATOM 2379 O O . GLN A 1 313 ? 4.524 -18.477 30.328 1.00 81.69 313 GLN A O 1
ATOM 2384 N N . GLN A 1 314 ? 2.787 -19.858 30.556 1.00 77.62 314 GLN A N 1
ATOM 2385 C CA . GLN A 1 314 ? 2.501 -19.450 31.936 1.00 77.62 314 GLN A CA 1
ATOM 2386 C C . GLN A 1 314 ? 3.640 -19.839 32.889 1.00 77.62 314 GLN A C 1
ATOM 2388 O O . GLN A 1 314 ? 4.009 -19.085 33.794 1.00 77.62 314 GLN A O 1
ATOM 2393 N N . ARG A 1 315 ? 4.265 -21.000 32.656 1.00 70.69 315 ARG A N 1
ATOM 2394 C CA . ARG A 1 315 ? 5.416 -21.456 33.440 1.00 70.69 315 ARG A CA 1
ATOM 2395 C C . ARG A 1 315 ? 6.683 -20.653 33.125 1.00 70.69 315 ARG A C 1
ATOM 2397 O O . ARG A 1 315 ? 7.393 -20.300 34.066 1.00 70.69 315 ARG A O 1
ATOM 2404 N N . SER A 1 316 ? 6.935 -20.307 31.860 1.00 62.59 316 SER A N 1
ATOM 2405 C CA . SER A 1 316 ? 8.076 -19.469 31.460 1.00 62.59 316 SER A CA 1
ATOM 2406 C C . SER A 1 316 ? 7.932 -18.022 31.944 1.00 62.59 316 SER A C 1
ATOM 2408 O O . SER A 1 316 ? 8.897 -17.453 32.455 1.00 62.59 316 SER A O 1
ATOM 2410 N N . ALA A 1 317 ? 6.719 -17.462 31.917 1.00 58.72 317 ALA A N 1
ATOM 2411 C CA . ALA A 1 317 ? 6.407 -16.154 32.495 1.00 58.72 317 ALA A CA 1
ATOM 2412 C C . ALA A 1 317 ? 6.640 -16.120 34.017 1.00 58.72 317 ALA A C 1
ATOM 2414 O O . ALA A 1 317 ? 7.150 -15.130 34.542 1.00 58.72 317 ALA A O 1
ATOM 2415 N N . SER A 1 318 ? 6.361 -17.224 34.725 1.00 53.41 318 SER A N 1
ATOM 2416 C CA . SER A 1 318 ? 6.661 -17.342 36.160 1.00 53.41 318 SER A CA 1
ATOM 2417 C C . SER A 1 318 ? 8.164 -17.463 36.471 1.00 53.41 318 SER A C 1
ATOM 2419 O O . SER A 1 318 ? 8.606 -17.023 37.532 1.00 53.41 318 SER A O 1
ATOM 2421 N N . SER A 1 319 ? 8.971 -18.002 35.544 1.00 44.22 319 SER A N 1
ATOM 2422 C CA . SER A 1 319 ? 10.434 -18.101 35.685 1.00 44.22 319 SER A CA 1
ATOM 2423 C C . SER A 1 319 ? 11.196 -16.861 35.195 1.00 44.22 319 SER A C 1
ATOM 2425 O O . SER A 1 319 ? 12.280 -16.576 35.702 1.00 44.22 319 SER A O 1
ATOM 2427 N N . SER A 1 320 ? 10.628 -16.083 34.268 1.00 39.16 320 SER A N 1
ATOM 2428 C CA . SER A 1 320 ? 11.256 -14.884 33.686 1.00 39.16 320 SER A CA 1
ATOM 2429 C C . SER A 1 320 ? 11.210 -13.640 34.581 1.00 39.16 320 SER A C 1
ATOM 2431 O O . SER A 1 320 ? 11.801 -12.619 34.242 1.00 39.16 320 SER A O 1
ATOM 2433 N N . ALA A 1 321 ? 10.624 -13.718 35.781 1.00 38.25 321 ALA A N 1
ATOM 2434 C CA . ALA A 1 321 ? 10.722 -12.650 36.782 1.00 38.25 321 ALA A CA 1
ATOM 2435 C C . ALA A 1 321 ? 12.133 -12.502 37.414 1.00 38.25 321 ALA A C 1
ATOM 2437 O O . ALA A 1 321 ? 12.315 -11.677 38.309 1.00 38.25 321 ALA A O 1
ATOM 2438 N N . ARG A 1 322 ? 13.140 -13.286 36.983 1.00 31.61 322 ARG A N 1
ATOM 2439 C CA . ARG A 1 322 ? 14.515 -13.266 37.531 1.00 31.61 322 ARG A CA 1
ATOM 2440 C C . ARG A 1 322 ? 15.661 -13.026 36.541 1.00 31.61 322 ARG A C 1
ATOM 2442 O O . ARG A 1 322 ? 16.816 -13.081 36.958 1.00 31.61 322 ARG A O 1
ATOM 2449 N N . SER A 1 323 ? 15.415 -12.700 35.275 1.00 24.70 323 SER A N 1
ATOM 2450 C CA . SER A 1 323 ? 16.494 -12.198 34.409 1.00 24.70 323 SER A CA 1
ATOM 2451 C C . SER A 1 323 ? 15.952 -11.406 33.237 1.00 24.70 323 SER A C 1
ATOM 2453 O O . SER A 1 323 ? 15.154 -11.900 32.450 1.00 24.70 323 SER A O 1
ATOM 2455 N N . TYR A 1 324 ? 16.406 -10.162 33.143 1.00 25.09 324 TYR A N 1
ATOM 2456 C CA . TYR A 1 324 ? 16.162 -9.289 32.008 1.00 25.09 324 TYR A CA 1
ATOM 2457 C C . TYR A 1 324 ? 17.276 -9.473 30.969 1.00 25.09 324 TYR A C 1
ATOM 2459 O O . TYR A 1 324 ? 18.435 -9.636 31.347 1.00 25.09 324 TYR A O 1
ATOM 2467 N N . SER A 1 325 ? 16.908 -9.294 29.695 1.00 26.70 325 SER A N 1
ATOM 2468 C CA . SER A 1 325 ? 17.750 -9.046 28.508 1.00 26.70 325 SER A CA 1
ATOM 2469 C C . SER A 1 325 ? 17.965 -10.222 27.546 1.00 26.70 325 SER A C 1
ATOM 2471 O O . SER A 1 325 ? 18.692 -11.163 27.844 1.00 26.70 325 SER A O 1
ATOM 2473 N N . GLY A 1 326 ? 17.440 -10.058 26.324 1.00 24.67 326 GLY A N 1
ATOM 2474 C CA . GLY A 1 326 ? 18.092 -10.550 25.108 1.00 24.67 326 GLY A CA 1
ATOM 2475 C C . GLY A 1 326 ? 17.318 -11.579 24.281 1.00 24.67 326 GLY A C 1
ATOM 2476 O O . GLY A 1 326 ? 17.189 -12.725 24.684 1.00 24.67 326 GLY A O 1
ATOM 2477 N N . PHE A 1 327 ? 16.974 -11.160 23.059 1.00 25.12 327 PHE A N 1
ATOM 2478 C CA . PHE A 1 327 ? 16.598 -11.947 21.875 1.00 25.12 327 PHE A CA 1
ATOM 2479 C C . PHE A 1 327 ? 15.117 -12.310 21.655 1.00 25.12 327 PHE A C 1
ATOM 2481 O O . PHE A 1 327 ? 14.520 -13.152 22.316 1.00 25.12 327 PHE A O 1
ATOM 2488 N N . SER A 1 328 ? 14.569 -11.626 20.653 1.00 31.95 328 SER A N 1
ATOM 2489 C CA . SER A 1 328 ? 13.255 -11.733 20.028 1.00 31.95 328 SER A CA 1
ATOM 2490 C C . SER A 1 328 ? 13.271 -12.795 18.924 1.00 31.95 328 SER A C 1
ATOM 2492 O O . SER A 1 328 ? 14.228 -12.805 18.158 1.00 31.95 328 SER A O 1
ATOM 2494 N N . ASP A 1 329 ? 12.225 -13.627 18.839 1.00 35.50 329 ASP A N 1
ATOM 2495 C CA . ASP A 1 329 ? 11.560 -14.092 17.600 1.00 35.50 329 ASP A CA 1
ATOM 2496 C C . ASP A 1 329 ? 10.615 -15.274 17.920 1.00 35.50 329 ASP A C 1
ATOM 2498 O O . ASP A 1 329 ? 11.006 -16.435 17.848 1.00 35.50 329 ASP A O 1
ATOM 2502 N N . GLU A 1 330 ? 9.353 -14.993 18.281 1.00 36.19 330 GLU A N 1
ATOM 2503 C CA . GLU A 1 330 ? 8.310 -16.031 18.476 1.00 36.19 330 GLU A CA 1
ATOM 2504 C C . GLU A 1 330 ? 6.979 -15.752 17.736 1.00 36.19 330 GLU A C 1
ATOM 2506 O O . GLU A 1 330 ? 6.070 -16.582 17.761 1.00 36.19 330 GLU A O 1
ATOM 2511 N N . ASP A 1 331 ? 6.852 -14.643 16.997 1.00 35.53 331 ASP A N 1
ATOM 2512 C CA . ASP A 1 331 ? 5.578 -14.267 16.350 1.00 35.53 331 ASP A CA 1
ATOM 2513 C C . ASP A 1 331 ? 5.319 -14.953 14.984 1.00 35.53 331 ASP A C 1
ATOM 2515 O O . ASP A 1 331 ? 4.207 -14.871 14.460 1.00 35.53 331 ASP A O 1
ATOM 2519 N N . ASP A 1 332 ? 6.293 -15.673 14.410 1.00 39.31 332 ASP A N 1
ATOM 2520 C CA . ASP A 1 332 ? 6.211 -16.189 13.026 1.00 39.31 332 ASP A CA 1
ATOM 2521 C C . ASP A 1 332 ? 5.602 -17.605 12.892 1.00 39.31 332 ASP A C 1
ATOM 2523 O O . ASP A 1 332 ? 5.313 -18.074 11.791 1.00 39.31 332 ASP A O 1
ATOM 2527 N N . LEU A 1 333 ? 5.333 -18.295 14.007 1.00 35.09 333 LEU A N 1
ATOM 2528 C CA . LEU A 1 333 ? 4.733 -19.644 14.006 1.00 35.09 333 LEU A CA 1
ATOM 2529 C C . LEU A 1 333 ? 3.221 -19.643 14.286 1.00 35.09 333 LEU A C 1
ATOM 2531 O O . LEU A 1 333 ? 2.518 -20.587 13.924 1.00 35.09 333 LEU A O 1
ATOM 2535 N N . PHE A 1 334 ? 2.697 -18.567 14.879 1.00 35.84 334 PHE A N 1
ATOM 2536 C CA . PHE A 1 334 ? 1.289 -18.469 15.281 1.00 35.84 334 PHE A CA 1
ATOM 2537 C C . PHE A 1 334 ? 0.383 -17.897 14.169 1.00 35.84 334 PHE A C 1
ATOM 2539 O O . PHE A 1 334 ? -0.808 -18.211 14.110 1.00 35.84 334 PHE A O 1
ATOM 2546 N N . ALA A 1 335 ? 0.945 -17.126 13.228 1.00 35.28 335 ALA A N 1
ATOM 2547 C CA . ALA A 1 335 ? 0.213 -16.563 12.087 1.00 35.28 335 ALA A CA 1
ATOM 2548 C C . ALA A 1 335 ? -0.030 -17.576 10.946 1.00 35.28 335 ALA A C 1
ATOM 2550 O O . ALA A 1 335 ? -1.062 -17.515 10.274 1.00 35.28 335 ALA A O 1
ATOM 2551 N N . ALA A 1 336 ? 0.864 -18.555 10.761 1.00 33.53 336 ALA A N 1
ATOM 2552 C CA . ALA A 1 336 ? 0.787 -19.528 9.665 1.00 33.53 336 ALA A CA 1
ATOM 2553 C C . ALA A 1 336 ? -0.372 -20.541 9.800 1.00 33.53 336 ALA A C 1
ATOM 2555 O O . ALA A 1 336 ? -0.812 -21.125 8.811 1.00 33.53 336 ALA A O 1
ATOM 2556 N N . PHE A 1 337 ? -0.912 -20.744 11.006 1.00 36.75 337 PHE A N 1
ATOM 2557 C CA . PHE A 1 337 ? -1.922 -21.781 11.257 1.00 36.75 337 PHE A CA 1
ATOM 2558 C C . PHE A 1 337 ? -3.375 -21.283 11.119 1.00 36.75 337 PHE A C 1
ATOM 2560 O O . PHE A 1 337 ? -4.255 -22.035 10.692 1.00 36.75 337 PHE A O 1
ATOM 2567 N N . TYR A 1 338 ? -3.648 -20.003 11.405 1.00 37.22 338 TYR A N 1
ATOM 2568 C CA . TYR A 1 338 ? -5.012 -19.451 11.352 1.00 37.22 338 TYR A CA 1
ATOM 2569 C C . TYR A 1 338 ? -5.537 -19.210 9.925 1.00 37.22 338 TYR A C 1
ATOM 2571 O O . TYR A 1 338 ? -6.751 -19.226 9.714 1.00 37.22 338 TYR A O 1
ATOM 2579 N N . GLN A 1 339 ? -4.658 -19.084 8.925 1.00 36.25 339 GLN A N 1
ATOM 2580 C CA . GLN A 1 339 ? -5.063 -19.004 7.514 1.00 36.25 339 GLN A CA 1
ATOM 2581 C C . GLN A 1 339 ? -5.530 -20.353 6.932 1.00 36.25 339 GLN A C 1
ATOM 2583 O O . GLN A 1 339 ? -6.297 -20.366 5.972 1.00 36.25 339 GLN A O 1
ATOM 2588 N N . ALA A 1 340 ? -5.167 -21.495 7.530 1.00 32.75 340 ALA A N 1
ATOM 2589 C CA . ALA A 1 340 ? -5.485 -22.814 6.970 1.00 32.75 340 ALA A CA 1
ATOM 2590 C C . ALA A 1 340 ? -6.876 -23.361 7.358 1.00 32.75 340 ALA A C 1
ATOM 2592 O O . ALA A 1 340 ? -7.372 -24.293 6.725 1.00 32.75 340 ALA A O 1
ATOM 2593 N N . ARG A 1 341 ? -7.548 -22.801 8.378 1.00 33.41 341 ARG A N 1
ATOM 2594 C CA . ARG A 1 341 ? -8.803 -23.371 8.921 1.00 33.41 341 ARG A CA 1
ATOM 2595 C C . ARG A 1 341 ? -10.076 -22.598 8.556 1.00 33.41 341 ARG A C 1
ATOM 2597 O O . ARG A 1 341 ? -11.170 -23.144 8.689 1.00 33.41 341 ARG A O 1
ATOM 2604 N N . ALA A 1 342 ? -9.947 -21.382 8.023 1.00 32.56 342 ALA A N 1
ATOM 2605 C CA . ALA A 1 342 ? -11.073 -20.601 7.496 1.00 32.56 342 ALA A CA 1
ATOM 2606 C C . ALA A 1 342 ? -11.546 -21.069 6.100 1.00 32.56 342 ALA A C 1
ATOM 2608 O O . ALA A 1 342 ? -12.627 -20.691 5.659 1.00 32.56 342 ALA A O 1
ATOM 2609 N N . ALA A 1 343 ? -10.785 -21.936 5.422 1.00 33.62 343 ALA A N 1
ATOM 2610 C CA . ALA A 1 343 ? -11.047 -22.356 4.042 1.00 33.62 343 ALA A CA 1
ATOM 2611 C C . ALA A 1 343 ? -11.784 -23.709 3.887 1.00 33.62 343 ALA A C 1
ATOM 2613 O O . ALA A 1 343 ? -11.864 -24.228 2.778 1.00 33.62 343 ALA A O 1
ATOM 2614 N N . SER A 1 344 ? -12.314 -24.330 4.952 1.00 35.88 344 SER A N 1
ATOM 2615 C CA . SER A 1 344 ? -12.881 -25.698 4.845 1.00 35.88 344 SER A CA 1
ATOM 2616 C C . SER A 1 344 ? -14.217 -25.967 5.544 1.00 35.88 344 SER A C 1
ATOM 2618 O O . SER A 1 344 ? -14.593 -27.126 5.688 1.00 35.88 344 SER A O 1
ATOM 2620 N N . ARG A 1 345 ? -14.998 -24.952 5.939 1.00 37.19 345 ARG A N 1
ATOM 2621 C CA . ARG A 1 345 ? -16.356 -25.189 6.487 1.00 37.19 345 ARG A CA 1
ATOM 2622 C C . ARG A 1 345 ? -17.433 -24.251 5.944 1.00 37.19 345 ARG A C 1
ATOM 2624 O O . ARG A 1 345 ? -18.203 -23.679 6.700 1.00 37.19 345 ARG A O 1
ATOM 2631 N N . TYR A 1 346 ? -17.515 -24.169 4.619 1.00 30.91 346 TYR A N 1
ATOM 2632 C CA . TYR A 1 346 ? -18.753 -23.825 3.909 1.00 30.91 346 TYR A CA 1
ATOM 2633 C C . TYR A 1 346 ? -19.023 -24.875 2.820 1.00 30.91 346 TYR A C 1
ATOM 2635 O O . TYR A 1 346 ? -18.919 -24.626 1.624 1.00 30.91 346 TYR A O 1
ATOM 2643 N N . ARG A 1 347 ? -19.329 -26.101 3.255 1.00 32.91 347 ARG A N 1
ATOM 2644 C CA . ARG A 1 347 ? -20.083 -27.100 2.483 1.00 32.91 347 ARG A CA 1
ATOM 2645 C C . ARG A 1 347 ? -20.896 -27.940 3.467 1.00 32.91 347 ARG A C 1
ATOM 2647 O O . ARG A 1 347 ? -20.295 -28.764 4.141 1.00 32.91 347 ARG A O 1
ATOM 2654 N N . ARG A 1 348 ? -22.225 -27.736 3.465 1.00 31.59 348 ARG A N 1
ATOM 2655 C CA . ARG A 1 348 ? -23.291 -28.529 4.128 1.00 31.59 348 ARG A CA 1
ATOM 2656 C C . ARG A 1 348 ? -23.120 -28.650 5.656 1.00 31.59 348 ARG A C 1
ATOM 2658 O O . ARG A 1 348 ? -22.132 -29.186 6.133 1.00 31.59 348 ARG A O 1
ATOM 2665 N N . TRP A 1 349 ? -24.025 -28.159 6.485 1.00 35.06 349 TRP A N 1
ATOM 2666 C CA . TRP A 1 349 ? -25.476 -28.331 6.516 1.00 35.06 349 TRP A CA 1
ATOM 2667 C C . TRP A 1 349 ? -26.114 -27.110 7.168 1.00 35.06 349 TRP A C 1
ATOM 2669 O O . TRP A 1 349 ? -25.475 -26.577 8.105 1.00 35.06 349 TRP A O 1
#

Mean predicted aligned error: 18.08 Å